Protein AF-A0A1Y2HFU1-F1 (afdb_monomer_lite)

Radius of gyration: 58.28 Å; chains: 1; bounding box: 150×51×162 Å

Secondary structure (DSSP, 8-state):
-------------PPPP-PPP---SS---HHHHHHHHHHHHHHTSHHHHHHHHHHHHHHHHHHS-S--S-------------------SHHHHHHHHHHHHHHHHHHHHHHHHTT-HHHHHHHHHHTT-SS-----HHHHHHHTTTT-TT-HHHHHHHHHHHHHHHTT--HHHHHHHHHHHHHHHHTS-------HHHHHHHHHHHHHHHHHHHHHHHHHHHHHHHHHHHHHHHHHHHHHHHHHHHHHHHHHHHHHHHHHHHHHHHHHHHHHHHHHHHHHHHHHHHHHHHHHHHHHHHHHHHHHHHHHHHTT----------------

pLDDT: mean 74.04, std 21.24, range [30.08, 98.38]

Structure (mmCIF, N/CA/C/O backbone):
data_AF-A0A1Y2HFU1-F1
#
_entry.id   AF-A0A1Y2HFU1-F1
#
loop_
_atom_site.group_PDB
_atom_site.id
_atom_site.type_symbol
_atom_site.label_atom_id
_atom_site.label_alt_id
_atom_site.label_comp_id
_atom_site.label_asym_id
_atom_site.label_entity_id
_atom_site.label_seq_id
_atom_site.pdbx_PDB_ins_code
_atom_site.Cartn_x
_atom_site.Cartn_y
_atom_site.Cartn_z
_atom_site.occupancy
_atom_site.B_iso_or_equiv
_atom_site.auth_seq_id
_atom_site.auth_comp_id
_atom_site.auth_asym_id
_atom_site.auth_atom_id
_atom_site.pdbx_PDB_model_num
ATOM 1 N N . MET A 1 1 ? -85.525 -2.975 6.101 1.00 38.44 1 MET A N 1
ATOM 2 C CA . MET A 1 1 ? -85.796 -2.849 4.652 1.00 38.44 1 MET A CA 1
ATOM 3 C C . MET A 1 1 ? -84.486 -2.429 4.002 1.00 38.44 1 MET A C 1
ATOM 5 O O . MET A 1 1 ? -84.055 -1.311 4.217 1.00 38.44 1 MET A O 1
ATOM 9 N N . SER A 1 2 ? -83.652 -3.401 3.634 1.00 35.97 2 SER A N 1
ATOM 10 C CA . SER A 1 2 ? -83.462 -3.858 2.242 1.00 35.97 2 SER A CA 1
ATOM 11 C C . SER A 1 2 ? -83.016 -2.741 1.300 1.00 35.97 2 SER A C 1
ATOM 13 O O . SER A 1 2 ? -83.848 -1.969 0.845 1.00 35.97 2 SER A O 1
ATOM 15 N N . SER A 1 3 ? -81.725 -2.682 0.971 1.00 37.53 3 SER A N 1
ATOM 16 C CA . SER A 1 3 ? -81.226 -3.269 -0.281 1.00 37.53 3 SER A CA 1
ATOM 17 C C . SER A 1 3 ? -79.762 -2.916 -0.530 1.00 37.53 3 SER A C 1
ATOM 19 O O . SER A 1 3 ? -79.339 -1.772 -0.404 1.00 37.53 3 SER A O 1
ATOM 21 N N . ALA A 1 4 ? -79.026 -3.953 -0.916 1.00 44.12 4 ALA A N 1
ATOM 22 C CA . ALA A 1 4 ? -77.709 -3.924 -1.528 1.00 44.12 4 ALA A CA 1
ATOM 23 C C . ALA A 1 4 ? -77.708 -3.215 -2.896 1.00 44.12 4 ALA A C 1
ATOM 25 O O . ALA A 1 4 ? -78.732 -3.196 -3.577 1.00 44.12 4 ALA A O 1
ATOM 26 N N . ASN A 1 5 ? -76.541 -2.716 -3.321 1.00 37.41 5 ASN A N 1
ATOM 27 C CA . ASN A 1 5 ? -75.863 -3.066 -4.586 1.00 37.41 5 ASN A CA 1
ATOM 28 C C . ASN A 1 5 ? -74.664 -2.119 -4.785 1.00 37.41 5 ASN A C 1
ATOM 30 O O . ASN A 1 5 ? -74.807 -0.913 -4.648 1.00 37.41 5 ASN A O 1
ATOM 34 N N . SER A 1 6 ? -73.425 -2.601 -4.884 1.00 35.75 6 SER A N 1
ATOM 35 C CA . SER A 1 6 ? -72.801 -3.451 -5.915 1.00 35.75 6 SER A CA 1
ATOM 36 C C . SER A 1 6 ? -72.191 -2.633 -7.061 1.00 35.75 6 SER A C 1
ATOM 38 O O . SER A 1 6 ? -72.786 -1.699 -7.591 1.00 35.75 6 SER A O 1
ATOM 40 N N . ALA A 1 7 ? -70.949 -2.996 -7.366 1.00 39.12 7 ALA A N 1
ATOM 41 C CA . ALA A 1 7 ? -69.986 -2.336 -8.230 1.00 39.12 7 ALA A CA 1
ATOM 42 C C . ALA A 1 7 ? -70.195 -2.621 -9.730 1.00 39.12 7 ALA A C 1
ATOM 44 O O . ALA A 1 7 ? -70.662 -3.696 -10.092 1.00 39.12 7 ALA A O 1
ATOM 45 N N . ALA A 1 8 ? -69.738 -1.703 -10.591 1.00 38.06 8 ALA A N 1
ATOM 46 C CA . ALA A 1 8 ? -69.267 -1.957 -11.965 1.00 38.06 8 ALA A CA 1
ATOM 47 C C . ALA A 1 8 ? -68.560 -0.678 -12.474 1.00 38.06 8 ALA A C 1
ATOM 49 O O . ALA A 1 8 ? -69.176 0.377 -12.551 1.00 38.06 8 ALA A O 1
ATOM 50 N N . ALA A 1 9 ? -67.232 -0.628 -12.618 1.00 37.94 9 ALA A N 1
ATOM 51 C CA . ALA A 1 9 ? -66.437 -1.193 -13.715 1.00 37.94 9 ALA A CA 1
ATOM 52 C C . ALA A 1 9 ? -66.834 -0.639 -15.101 1.00 37.94 9 ALA A C 1
ATOM 54 O O . ALA A 1 9 ? -67.570 -1.276 -15.847 1.00 37.94 9 ALA A O 1
ATOM 55 N N . LEU A 1 10 ? -66.288 0.528 -15.468 1.00 41.50 10 LEU A N 1
ATOM 56 C CA . LEU A 1 10 ? -66.272 1.011 -16.851 1.00 41.50 10 LEU A CA 1
ATOM 57 C C . LEU A 1 10 ? -64.881 0.798 -17.456 1.00 41.50 10 LEU A C 1
ATOM 59 O O . LEU A 1 10 ? -63.891 1.407 -17.059 1.00 41.50 10 LEU A O 1
ATOM 63 N N . HIS A 1 11 ? -64.845 -0.129 -18.411 1.00 44.78 11 HIS A N 1
ATOM 64 C CA . HIS A 1 11 ? -63.750 -0.395 -19.331 1.00 44.78 11 HIS A CA 1
ATOM 65 C C . HIS A 1 11 ? -63.485 0.813 -20.240 1.00 44.78 11 HIS A C 1
ATOM 67 O O . HIS A 1 11 ? -64.336 1.184 -21.044 1.00 44.78 11 HIS A O 1
ATOM 73 N N . GLY A 1 12 ? -62.268 1.352 -20.187 1.00 36.62 12 GLY A N 1
ATOM 74 C CA . GLY A 1 12 ? -61.711 2.225 -21.218 1.00 36.62 12 GLY A CA 1
ATOM 75 C C . GLY A 1 12 ? -60.462 1.582 -21.810 1.00 36.62 12 GLY A C 1
ATOM 76 O O . GLY A 1 12 ? -59.372 1.742 -21.271 1.00 36.62 12 GLY A O 1
ATOM 77 N N . LYS A 1 13 ? -60.620 0.820 -22.897 1.00 46.28 13 LYS A N 1
ATOM 78 C CA . LYS A 1 13 ? -59.518 0.266 -23.696 1.00 46.28 13 LYS A CA 1
ATOM 79 C C . LYS A 1 13 ? -59.172 1.275 -24.799 1.00 46.28 13 LYS A C 1
ATOM 81 O O . LYS A 1 13 ? -60.013 1.474 -25.673 1.00 46.28 13 LYS A O 1
ATOM 86 N N . PRO A 1 14 ? -57.989 1.912 -24.803 1.00 51.47 14 PRO A N 1
ATOM 87 C CA . PRO A 1 14 ? -57.548 2.691 -25.952 1.00 51.47 14 PRO A CA 1
ATOM 88 C C . PRO A 1 14 ? -56.995 1.774 -27.066 1.00 51.47 14 PRO A C 1
ATOM 90 O O . PRO A 1 14 ? -56.584 0.640 -26.798 1.00 51.47 14 PRO A O 1
ATOM 93 N N . PRO A 1 15 ? -57.051 2.231 -28.329 1.00 46.09 15 PRO A N 1
ATOM 94 C CA . PRO A 1 15 ? -56.955 1.384 -29.513 1.00 46.09 15 PRO A CA 1
ATOM 95 C C . PRO A 1 15 ? -55.527 0.928 -29.838 1.00 46.09 15 PRO A C 1
ATOM 97 O O . PRO A 1 15 ? -54.548 1.641 -29.633 1.00 46.09 15 PRO A O 1
ATOM 100 N N . SER A 1 16 ? -55.445 -0.276 -30.406 1.00 51.84 16 SER A N 1
ATOM 101 C CA . SER A 1 16 ? -54.260 -0.830 -31.062 1.00 51.84 16 SER A CA 1
ATOM 102 C C . SER A 1 16 ? -53.832 0.059 -32.240 1.00 51.84 16 SER A C 1
ATOM 104 O O . SER A 1 16 ? -54.673 0.377 -33.083 1.00 51.84 16 SER A O 1
ATOM 106 N N . PRO A 1 17 ? -52.540 0.414 -32.359 1.00 49.06 17 PRO A N 1
ATOM 107 C CA . PRO A 1 17 ? -51.980 0.855 -33.623 1.00 49.06 17 PRO A CA 1
ATOM 108 C C . PRO A 1 17 ? -51.720 -0.372 -34.507 1.00 49.06 17 PRO A C 1
ATOM 110 O O . PRO A 1 17 ? -51.221 -1.397 -34.037 1.00 49.06 17 PRO A O 1
ATOM 113 N N . GLY A 1 18 ? -52.125 -0.265 -35.773 1.00 49.28 18 GLY A N 1
ATOM 114 C CA . GLY A 1 18 ? -51.964 -1.288 -36.804 1.00 49.28 18 GLY A CA 1
ATOM 115 C C . GLY A 1 18 ? -50.504 -1.543 -37.217 1.00 49.28 18 GLY A C 1
ATOM 116 O O . GLY A 1 18 ? -49.587 -0.872 -36.740 1.00 49.28 18 GLY A O 1
ATOM 117 N N . PRO A 1 19 ? -50.287 -2.536 -38.095 1.00 58.75 19 PRO A N 1
ATOM 118 C CA . PRO A 1 19 ? -48.966 -3.059 -38.428 1.00 58.75 19 PRO A CA 1
ATOM 119 C C . PRO A 1 19 ? -48.154 -2.061 -39.272 1.00 58.75 19 PRO A C 1
ATOM 121 O O . PRO A 1 19 ? -48.717 -1.436 -40.175 1.00 58.75 19 PRO A O 1
ATOM 124 N N . PRO A 1 20 ? -46.836 -1.916 -39.036 1.00 61.66 20 PRO A N 1
ATOM 125 C CA . PRO A 1 20 ? -45.985 -1.094 -39.885 1.00 61.66 20 PRO A CA 1
ATOM 126 C C . PRO A 1 20 ? -45.729 -1.773 -41.247 1.00 61.66 20 PRO A C 1
ATOM 128 O O . PRO A 1 20 ? -45.580 -2.998 -41.313 1.00 61.66 20 PRO A O 1
ATOM 131 N N . PRO A 1 21 ? -45.670 -0.995 -42.342 1.00 53.00 21 PRO A N 1
ATOM 132 C CA . PRO A 1 21 ? -45.391 -1.502 -43.677 1.00 53.00 21 PRO A CA 1
ATOM 133 C C . PRO A 1 21 ? -43.918 -1.896 -43.854 1.00 53.00 21 PRO A C 1
ATOM 135 O O . PRO A 1 21 ? -43.014 -1.242 -43.346 1.00 53.00 21 PRO A O 1
ATOM 138 N N . ALA A 1 22 ? -43.750 -2.982 -44.609 1.00 43.44 22 ALA A N 1
ATOM 139 C CA . ALA A 1 22 ? -42.615 -3.417 -45.424 1.00 43.44 22 ALA A CA 1
ATOM 140 C C . ALA A 1 22 ? -41.218 -2.819 -45.149 1.00 43.44 22 ALA A C 1
ATOM 142 O O . ALA A 1 22 ? -40.947 -1.637 -45.340 1.00 43.44 22 ALA A O 1
ATOM 143 N N . ALA A 1 23 ? -40.306 -3.737 -44.832 1.00 44.12 23 ALA A N 1
ATOM 144 C CA . ALA A 1 23 ? -38.870 -3.557 -44.718 1.00 44.12 23 ALA A CA 1
ATOM 145 C C . ALA A 1 23 ? -38.218 -2.857 -45.926 1.00 44.12 23 ALA A C 1
ATOM 147 O O . ALA A 1 23 ? -38.403 -3.258 -47.075 1.00 44.12 23 ALA A O 1
ATOM 148 N N . THR A 1 24 ? -37.331 -1.909 -45.630 1.00 49.56 24 THR A N 1
ATOM 149 C CA . THR A 1 24 ? -36.180 -1.545 -46.464 1.00 49.56 24 THR A CA 1
ATOM 150 C C . THR A 1 24 ? -34.893 -1.819 -45.671 1.00 49.56 24 THR A C 1
ATOM 152 O O . THR A 1 24 ? -34.831 -1.524 -44.476 1.00 49.56 24 THR A O 1
ATOM 155 N N . PRO A 1 25 ? -33.865 -2.436 -46.282 1.00 51.41 25 PRO A N 1
ATOM 156 C CA . PRO A 1 25 ? -32.645 -2.821 -45.585 1.00 51.41 25 PRO A CA 1
ATOM 157 C C . PRO A 1 25 ? -31.687 -1.626 -45.491 1.00 51.41 25 PRO A C 1
ATOM 159 O O . PRO A 1 25 ? -31.401 -0.986 -46.499 1.00 51.41 25 PRO A O 1
ATOM 162 N N . GLY A 1 26 ? -31.146 -1.356 -44.297 1.00 54.06 26 GLY A N 1
ATOM 163 C CA . GLY A 1 26 ? -29.867 -0.639 -44.185 1.00 54.06 26 GLY A CA 1
ATOM 164 C C . GLY A 1 26 ? -29.781 0.613 -43.309 1.00 54.06 26 GLY A C 1
ATOM 165 O O . GLY A 1 26 ? -28.776 1.306 -43.404 1.00 54.06 26 GLY A O 1
ATOM 166 N N . SER A 1 27 ? -30.745 0.919 -42.435 1.00 53.56 27 SER A N 1
ATOM 167 C CA . SER A 1 27 ? -30.563 1.986 -41.434 1.00 53.56 27 SER A CA 1
ATOM 168 C C . SER A 1 27 ? -31.166 1.571 -40.094 1.00 53.56 27 SER A C 1
ATOM 170 O O . SER A 1 27 ? -32.353 1.769 -39.850 1.00 53.56 27 SER A O 1
ATOM 172 N N . MET A 1 28 ? -30.367 0.928 -39.232 1.00 63.38 28 MET A N 1
ATOM 173 C CA . MET A 1 28 ? -30.786 0.686 -37.848 1.00 63.38 28 MET A CA 1
ATOM 174 C C . MET A 1 28 ? -30.884 2.031 -37.133 1.00 63.38 28 MET A C 1
ATOM 176 O O . MET A 1 28 ? -29.886 2.744 -37.002 1.00 63.38 28 MET A O 1
ATOM 180 N N . THR A 1 29 ? -32.076 2.381 -36.657 1.00 79.50 29 THR A N 1
ATOM 181 C CA . THR A 1 29 ? -32.244 3.596 -35.862 1.00 79.50 29 THR A CA 1
ATOM 182 C C . THR A 1 29 ? -31.637 3.394 -34.469 1.00 79.50 29 THR A C 1
ATOM 184 O O . THR A 1 29 ? -31.506 2.273 -33.973 1.00 79.50 29 THR A O 1
ATOM 187 N N . GLN A 1 30 ? -31.253 4.481 -33.793 1.00 82.19 30 GLN A N 1
ATOM 188 C CA . GLN A 1 30 ? -30.648 4.414 -32.453 1.00 82.19 30 GLN A CA 1
ATOM 189 C C . GLN A 1 30 ? -31.546 3.685 -31.431 1.00 82.19 30 GLN A C 1
ATOM 191 O O . GLN A 1 30 ? -31.049 3.086 -30.477 1.00 82.19 30 GLN A O 1
ATOM 196 N N . ALA A 1 31 ? -32.866 3.734 -31.624 1.00 81.88 31 ALA A N 1
ATOM 197 C CA . ALA A 1 31 ? -33.831 3.027 -30.792 1.00 81.88 31 ALA A CA 1
ATOM 198 C C . ALA A 1 31 ? -33.737 1.501 -30.972 1.00 81.88 31 ALA A C 1
ATOM 200 O O . ALA A 1 31 ? -33.758 0.777 -29.976 1.00 81.88 31 ALA A O 1
ATOM 201 N N . ASP A 1 32 ? -33.539 1.030 -32.205 1.00 82.75 32 ASP A N 1
ATOM 202 C CA . ASP A 1 32 ? -33.418 -0.398 -32.529 1.00 82.75 32 ASP A CA 1
ATOM 203 C C . ASP A 1 32 ? -32.109 -0.989 -32.003 1.00 82.75 32 ASP A C 1
ATOM 205 O O . ASP A 1 32 ? -32.070 -2.108 -31.498 1.00 82.75 32 ASP A O 1
ATOM 209 N N . LEU A 1 33 ? -31.024 -0.212 -32.040 1.00 81.56 33 LEU A N 1
ATOM 210 C CA . LEU A 1 33 ? -29.748 -0.628 -31.461 1.00 81.56 33 LEU A CA 1
ATOM 211 C C . LEU A 1 33 ? -29.819 -0.696 -29.926 1.00 81.56 33 LEU A C 1
ATOM 213 O O . LEU A 1 33 ? -29.310 -1.638 -29.322 1.00 81.56 33 LEU A O 1
ATOM 217 N N . ARG A 1 34 ? -30.497 0.261 -29.277 1.00 84.25 34 ARG A N 1
ATOM 218 C CA . ARG A 1 34 ? -30.722 0.224 -27.821 1.00 84.25 34 ARG A CA 1
ATOM 219 C C . ARG A 1 34 ? -31.595 -0.957 -27.407 1.00 84.25 34 ARG A C 1
ATOM 221 O O . ARG A 1 34 ? -31.283 -1.606 -26.410 1.00 84.25 34 ARG A O 1
ATOM 228 N N . SER A 1 35 ? -32.662 -1.242 -28.151 1.00 84.25 35 SER A N 1
ATOM 229 C CA . SER A 1 35 ? -33.545 -2.372 -27.851 1.00 84.25 35 SER A CA 1
ATOM 230 C C . SER A 1 35 ? -32.836 -3.712 -28.079 1.00 84.25 35 SER A C 1
ATOM 232 O O . SER A 1 35 ? -32.959 -4.605 -27.238 1.00 84.25 35 SER A O 1
ATOM 234 N N . ALA A 1 36 ? -32.008 -3.830 -29.123 1.00 82.56 36 ALA A N 1
ATOM 235 C CA . ALA A 1 36 ? -31.179 -5.008 -29.379 1.00 82.56 36 ALA A CA 1
ATOM 236 C C . ALA A 1 36 ? -30.117 -5.226 -28.289 1.00 82.56 36 ALA A C 1
ATOM 238 O O . ALA A 1 36 ? -30.000 -6.334 -27.771 1.00 82.56 36 ALA A O 1
ATOM 239 N N . LEU A 1 37 ? -29.403 -4.178 -27.863 1.00 83.88 37 LEU A N 1
ATOM 240 C CA . LEU A 1 37 ? -28.426 -4.274 -26.771 1.00 83.88 37 LEU A CA 1
ATOM 241 C C . LEU A 1 37 ? -29.086 -4.599 -25.429 1.00 83.88 37 LEU A C 1
ATOM 2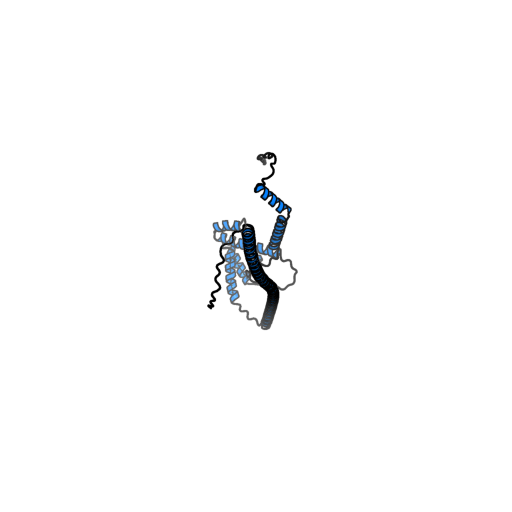43 O O . LEU A 1 37 ? -28.552 -5.390 -24.656 1.00 83.88 37 LEU A O 1
ATOM 247 N N . GLN A 1 38 ? -30.260 -4.030 -25.145 1.00 82.44 38 GLN A N 1
ATOM 248 C CA . GLN A 1 38 ? -31.009 -4.348 -23.930 1.00 82.44 38 GLN A CA 1
ATOM 249 C C . GLN A 1 38 ? -31.543 -5.787 -23.955 1.00 82.44 38 GLN A C 1
ATOM 251 O O . GLN A 1 38 ? -31.524 -6.464 -22.928 1.00 82.44 38 GLN A O 1
ATOM 256 N N . SER A 1 39 ? -31.995 -6.261 -25.117 1.00 81.31 39 SER A N 1
ATOM 257 C CA . SER A 1 39 ? -32.365 -7.660 -25.348 1.00 81.31 39 SER A CA 1
ATOM 258 C C . SER A 1 39 ? -31.168 -8.586 -25.128 1.00 81.31 39 SER A C 1
ATOM 260 O O . SER A 1 39 ? -31.266 -9.540 -24.364 1.00 81.31 39 SER A O 1
ATOM 262 N N . GLN A 1 40 ? -30.007 -8.250 -25.693 1.00 82.50 40 GLN A N 1
ATOM 263 C CA . GLN A 1 40 ? -28.776 -9.021 -25.548 1.00 82.50 40 GLN A CA 1
ATOM 264 C C . GLN A 1 40 ? -28.260 -9.032 -24.103 1.00 82.50 40 GLN A C 1
ATOM 266 O O . GLN A 1 40 ? -27.820 -10.072 -23.627 1.00 82.50 40 GLN A O 1
ATOM 271 N N . LEU A 1 41 ? -28.367 -7.915 -23.378 1.00 79.62 41 LEU A N 1
ATOM 272 C CA . LEU A 1 41 ? -28.004 -7.826 -21.960 1.00 79.62 41 LEU A CA 1
ATOM 273 C C . LEU A 1 41 ? -28.948 -8.637 -21.058 1.00 79.62 41 LEU A C 1
ATOM 275 O O . LEU A 1 41 ? -28.532 -9.149 -20.020 1.00 79.62 41 LEU A O 1
ATOM 279 N N . ARG A 1 42 ? -30.227 -8.751 -21.432 1.00 80.12 42 ARG A N 1
ATOM 280 C CA . ARG A 1 42 ? -31.179 -9.639 -20.749 1.00 80.12 42 ARG A CA 1
ATOM 281 C C . ARG A 1 42 ? -30.910 -11.103 -21.093 1.00 80.12 42 ARG A C 1
ATOM 283 O O . ARG A 1 42 ? -30.915 -11.938 -20.200 1.00 80.12 42 ARG A O 1
ATOM 290 N N . ALA A 1 43 ? -30.625 -11.405 -22.358 1.00 76.94 43 ALA A N 1
ATOM 291 C CA . ALA A 1 43 ? -30.311 -12.755 -22.822 1.00 76.94 43 ALA A CA 1
ATOM 292 C C . ALA A 1 43 ? -28.974 -13.278 -22.272 1.00 76.94 43 ALA A C 1
ATOM 294 O O . ALA A 1 43 ? -28.836 -14.477 -22.058 1.00 76.94 43 ALA A O 1
ATOM 295 N N . SER A 1 44 ? -28.004 -12.397 -22.006 1.00 81.31 44 SER A N 1
ATOM 296 C CA . SER A 1 44 ? -26.713 -12.777 -21.424 1.00 81.31 44 SER A CA 1
ATOM 297 C C . SER A 1 44 ? -26.789 -13.144 -19.939 1.00 81.31 44 SER A C 1
ATOM 299 O O . SER A 1 44 ? -25.784 -13.571 -19.382 1.00 81.31 44 SER A O 1
ATOM 301 N N . GLY A 1 45 ? -27.939 -12.964 -19.276 1.00 80.00 45 GLY A N 1
ATOM 302 C CA . GLY A 1 45 ? -28.146 -13.328 -17.869 1.00 80.00 45 GLY A CA 1
ATOM 303 C C . GLY A 1 45 ? -27.428 -12.430 -16.853 1.00 80.00 45 GLY A C 1
ATOM 304 O O . GLY A 1 45 ? -27.764 -12.459 -15.673 1.00 80.00 45 GLY A O 1
ATOM 305 N N . VAL A 1 46 ? -26.516 -11.557 -17.297 1.00 86.00 46 VAL A N 1
ATOM 306 C CA . VAL A 1 46 ? -25.709 -10.667 -16.440 1.00 86.00 46 VAL A CA 1
ATOM 307 C C . VAL A 1 46 ? -26.585 -9.750 -15.582 1.00 86.00 46 VAL A C 1
ATOM 309 O O . VAL A 1 46 ? -26.287 -9.507 -14.414 1.00 86.00 46 VAL A O 1
ATOM 312 N N . ALA A 1 47 ? -27.688 -9.243 -16.141 1.00 82.44 47 ALA A N 1
ATOM 313 C CA . ALA A 1 47 ? -28.613 -8.381 -15.408 1.00 82.44 47 ALA A CA 1
ATOM 314 C C . ALA A 1 47 ? -29.348 -9.125 -14.281 1.00 82.44 47 ALA A C 1
ATOM 316 O O . ALA A 1 47 ? -29.613 -8.540 -13.229 1.00 82.44 47 ALA A O 1
ATOM 317 N N . ASP A 1 48 ? -29.675 -10.398 -14.489 1.00 85.19 48 ASP A N 1
ATOM 318 C CA . ASP A 1 48 ? -30.365 -11.213 -13.492 1.00 85.19 48 ASP A CA 1
ATOM 319 C C . ASP A 1 48 ? -29.388 -11.764 -12.451 1.00 85.19 48 ASP A C 1
ATOM 321 O O . ASP A 1 48 ? -29.726 -11.812 -11.269 1.00 85.19 48 ASP A O 1
ATOM 325 N N . GLU A 1 49 ? -28.145 -12.038 -12.841 1.00 87.38 49 GLU A N 1
ATOM 326 C CA . GLU A 1 49 ? -27.065 -12.386 -11.922 1.00 87.38 49 GLU A CA 1
ATOM 327 C C . GLU A 1 49 ? -26.693 -11.215 -11.004 1.00 87.38 49 GLU A C 1
ATOM 329 O O . GLU A 1 49 ? -26.627 -11.386 -9.789 1.00 87.38 49 GLU A O 1
ATOM 334 N N . LEU A 1 50 ? -26.577 -9.992 -11.533 1.00 87.88 50 LEU A N 1
ATOM 335 C CA . LEU A 1 50 ? -26.386 -8.788 -10.713 1.00 87.88 50 LEU A CA 1
ATOM 336 C C . LEU A 1 50 ? -27.555 -8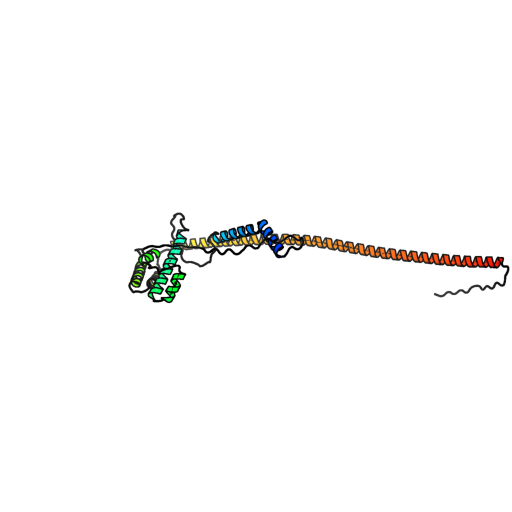.550 -9.753 1.00 87.88 50 LEU A C 1
ATOM 338 O O . LEU A 1 50 ? -27.340 -8.208 -8.590 1.00 87.88 50 LEU A O 1
ATOM 342 N N . LYS A 1 51 ? -28.800 -8.752 -10.200 1.00 88.75 51 LYS A N 1
ATOM 343 C CA . LYS A 1 51 ? -29.973 -8.661 -9.315 1.00 88.75 51 LYS A CA 1
ATOM 344 C C . LYS A 1 51 ? -29.956 -9.736 -8.232 1.00 88.75 51 LYS A C 1
ATOM 346 O O . LYS A 1 51 ? -30.300 -9.433 -7.090 1.00 88.75 51 LYS A O 1
ATOM 351 N N . ALA A 1 52 ? -29.573 -10.967 -8.568 1.00 90.56 52 ALA A N 1
ATOM 352 C CA . ALA A 1 52 ? -29.455 -12.064 -7.615 1.00 90.56 52 ALA A CA 1
ATOM 353 C C . ALA A 1 52 ? -28.346 -11.788 -6.589 1.00 90.56 52 ALA A C 1
ATOM 355 O O . ALA A 1 52 ? -28.589 -11.924 -5.393 1.00 90.56 52 ALA A O 1
ATOM 356 N N . GLN A 1 53 ? -27.182 -11.300 -7.029 1.00 91.19 53 GLN A N 1
ATOM 357 C CA . GLN A 1 53 ? -26.086 -10.870 -6.156 1.00 91.19 53 GLN A CA 1
ATOM 358 C C . GLN A 1 53 ? -26.501 -9.709 -5.248 1.00 91.19 53 GLN A C 1
ATOM 360 O O . GLN A 1 53 ? -26.215 -9.729 -4.053 1.00 91.19 53 GLN A O 1
ATOM 365 N N . LEU A 1 54 ? -27.223 -8.716 -5.776 1.00 90.56 54 LEU A N 1
ATOM 366 C CA . LEU A 1 54 ? -27.715 -7.593 -4.981 1.00 90.56 54 LEU A CA 1
ATOM 367 C C . LEU A 1 54 ? -28.740 -8.056 -3.940 1.00 90.56 54 LEU A C 1
ATOM 369 O O . LEU A 1 54 ? -28.645 -7.666 -2.779 1.00 90.56 54 LEU A O 1
ATOM 373 N N . ARG A 1 55 ? -29.684 -8.929 -4.320 1.00 89.62 55 ARG A N 1
ATOM 374 C CA . ARG A 1 55 ? -30.627 -9.547 -3.376 1.00 89.62 55 ARG A CA 1
ATOM 375 C C . ARG A 1 55 ? -29.899 -10.353 -2.310 1.00 89.62 55 ARG A C 1
ATOM 377 O O . ARG A 1 55 ? -30.195 -10.167 -1.139 1.00 89.62 55 ARG A O 1
ATOM 384 N N . ALA A 1 56 ? -28.934 -11.188 -2.686 1.00 86.12 56 ALA A N 1
ATOM 385 C CA . ALA A 1 56 ? -28.139 -11.967 -1.741 1.00 86.12 56 ALA A CA 1
ATOM 386 C C . ALA A 1 56 ? -27.363 -11.060 -0.774 1.00 86.12 56 ALA A C 1
ATOM 388 O O . ALA A 1 56 ? -27.342 -11.317 0.426 1.00 86.12 56 ALA A O 1
ATOM 389 N N . LYS A 1 57 ? -26.801 -9.951 -1.268 1.00 87.19 57 LYS A N 1
ATOM 390 C CA . LYS A 1 57 ? -26.098 -8.956 -0.451 1.00 87.19 57 LYS A CA 1
ATOM 391 C C . LYS A 1 57 ? -27.044 -8.214 0.497 1.00 87.19 57 LYS A C 1
ATOM 393 O O . LYS A 1 57 ? -26.710 -8.042 1.661 1.00 87.19 57 LYS A O 1
ATOM 398 N N . ILE A 1 58 ? -28.232 -7.819 0.039 1.00 85.69 58 ILE A N 1
ATOM 399 C CA . ILE A 1 58 ? -29.262 -7.194 0.885 1.00 85.69 58 ILE A CA 1
ATOM 400 C C . ILE A 1 58 ? -29.740 -8.178 1.955 1.00 85.69 58 ILE A C 1
ATOM 402 O O . ILE A 1 58 ? -29.789 -7.821 3.123 1.00 85.69 58 ILE A O 1
ATOM 406 N N . ILE A 1 59 ? -30.024 -9.426 1.582 1.00 84.12 59 ILE A N 1
ATOM 407 C CA . ILE A 1 59 ? -30.403 -10.486 2.522 1.00 84.12 59 ILE A CA 1
ATOM 408 C C . ILE A 1 59 ? -29.275 -10.724 3.530 1.00 84.12 59 ILE A C 1
ATOM 410 O O . ILE A 1 59 ? -29.555 -10.836 4.711 1.00 84.12 59 ILE A O 1
ATOM 414 N N . HIS A 1 60 ? -28.007 -10.720 3.118 1.00 80.94 60 HIS A N 1
ATOM 415 C CA . HIS A 1 60 ? -26.873 -10.796 4.043 1.00 80.94 60 HIS A CA 1
ATOM 416 C C . HIS A 1 60 ? -26.766 -9.556 4.946 1.00 80.94 60 HIS A C 1
ATOM 418 O O . HIS A 1 60 ? -26.358 -9.671 6.092 1.00 80.94 60 HIS A O 1
ATOM 424 N N . HIS A 1 61 ? -27.105 -8.356 4.479 1.00 75.69 61 HIS A N 1
ATOM 425 C CA . HIS A 1 61 ? -27.117 -7.170 5.342 1.00 75.69 61 HIS A CA 1
ATOM 426 C C . HIS A 1 61 ? -28.295 -7.160 6.323 1.00 75.69 61 HIS A C 1
ATOM 428 O O . HIS A 1 61 ? -28.152 -6.633 7.419 1.00 75.69 61 HIS A O 1
ATOM 434 N N . LEU A 1 62 ? -29.434 -7.740 5.941 1.00 74.38 62 LEU A N 1
ATOM 435 C CA . LEU A 1 62 ? -30.630 -7.823 6.781 1.00 74.38 62 LEU A CA 1
ATOM 436 C C . LEU A 1 62 ? -30.608 -9.030 7.737 1.00 74.38 62 LEU A C 1
ATOM 438 O O . LEU A 1 62 ? -31.122 -8.927 8.843 1.00 74.38 62 LEU A O 1
ATOM 442 N N . ASN A 1 63 ? -29.998 -10.148 7.326 1.00 67.44 63 ASN A N 1
ATOM 443 C CA . ASN A 1 63 ? -29.937 -11.416 8.070 1.00 67.44 63 ASN A CA 1
ATOM 444 C C . ASN A 1 63 ? -28.524 -11.765 8.577 1.00 67.44 63 ASN A C 1
ATOM 446 O O . ASN A 1 63 ? -28.347 -12.785 9.242 1.00 67.44 63 ASN A O 1
ATOM 450 N N . GLY A 1 64 ? -27.505 -10.974 8.236 1.00 48.66 64 GLY A N 1
ATOM 451 C CA . GLY A 1 64 ? -26.176 -11.070 8.839 1.00 48.66 64 GLY A CA 1
ATOM 452 C C . GLY A 1 64 ? -26.272 -10.765 10.334 1.00 48.66 64 GLY A C 1
ATOM 453 O O . GLY A 1 64 ? -27.170 -10.028 10.740 1.00 48.66 64 GLY A O 1
ATOM 454 N N . PRO A 1 65 ? -25.402 -11.362 11.165 1.00 47.06 65 PRO A N 1
ATOM 455 C CA . PRO A 1 65 ? -25.598 -11.406 12.606 1.00 47.06 65 PRO A CA 1
ATOM 456 C C . PRO A 1 65 ? -25.790 -9.990 13.146 1.00 47.06 65 PRO A C 1
ATOM 458 O O . PRO A 1 65 ? -24.990 -9.102 12.850 1.00 47.06 65 PRO A O 1
ATOM 461 N N . ALA A 1 66 ? -26.864 -9.807 13.916 1.00 46.94 66 ALA A N 1
ATOM 462 C CA . ALA A 1 66 ? -27.194 -8.615 14.686 1.00 46.94 66 ALA A CA 1
ATOM 463 C C . ALA A 1 66 ? -26.056 -8.275 15.663 1.00 46.94 66 ALA A C 1
ATOM 465 O O . ALA A 1 66 ? -26.103 -8.557 16.855 1.00 46.94 66 ALA A O 1
ATOM 466 N N . GLY A 1 67 ? -24.984 -7.716 15.126 1.00 50.4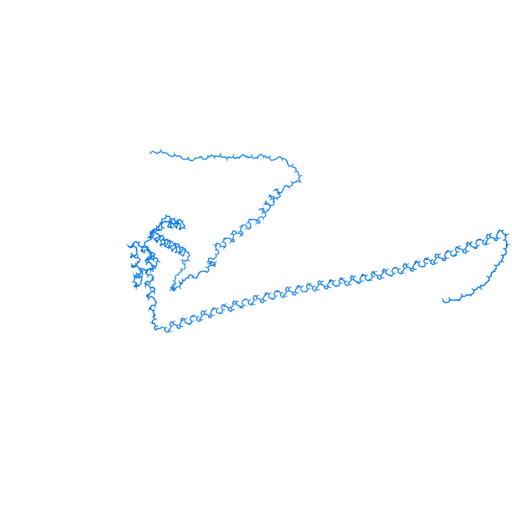4 67 GLY A N 1
ATOM 467 C CA . GLY A 1 67 ? -23.726 -7.547 15.823 1.00 50.44 67 GLY A CA 1
ATOM 468 C C . GLY A 1 67 ? -22.827 -6.642 15.015 1.00 50.44 67 GLY A C 1
ATOM 469 O O . GLY A 1 67 ? -21.772 -7.085 14.598 1.00 50.44 67 GLY A O 1
ATOM 470 N N . LEU A 1 68 ? -23.309 -5.427 14.729 1.00 46.31 68 LEU A N 1
ATOM 471 C CA . LEU A 1 68 ? -22.554 -4.200 14.419 1.00 46.31 68 LEU A CA 1
ATOM 472 C C . LEU A 1 68 ? -23.555 -3.087 14.044 1.00 46.31 68 LEU A C 1
ATOM 474 O O . LEU A 1 68 ? -23.539 -2.541 12.946 1.00 46.31 68 LEU A O 1
ATOM 478 N N . SER A 1 69 ? -24.451 -2.746 14.973 1.00 36.62 69 SER A N 1
ATOM 479 C CA . SER A 1 69 ? -25.159 -1.464 14.957 1.00 36.62 69 SER A CA 1
ATOM 480 C C . SER A 1 69 ? -24.816 -0.724 16.239 1.00 36.62 69 SER A C 1
ATOM 482 O O . SER A 1 69 ? -25.145 -1.181 17.327 1.00 36.62 69 SER A O 1
ATOM 484 N N . SER A 1 70 ? -24.131 0.404 16.060 1.00 33.47 70 SER A N 1
ATOM 485 C CA . SER A 1 70 ? -24.013 1.532 16.984 1.00 33.47 70 SER A CA 1
ATOM 486 C C . SER A 1 70 ? -23.700 1.208 18.445 1.00 33.47 70 SER A C 1
ATOM 488 O O . SER A 1 70 ? -24.579 0.931 19.260 1.00 33.47 70 SER A O 1
ATOM 490 N N . ALA A 1 71 ? -22.434 1.416 18.794 1.00 41.94 71 ALA A N 1
ATOM 491 C CA . ALA A 1 71 ? -22.027 1.764 20.141 1.00 41.94 71 ALA A CA 1
ATOM 492 C C . ALA A 1 71 ? -22.926 2.877 20.720 1.00 41.94 71 ALA A C 1
ATOM 494 O O . ALA A 1 71 ? -22.774 4.055 20.408 1.00 41.94 71 ALA A O 1
ATOM 495 N N . THR A 1 72 ? -23.841 2.483 21.596 1.00 36.59 72 THR A N 1
ATOM 496 C CA . THR A 1 72 ? -24.271 3.276 22.746 1.00 36.59 72 THR A CA 1
ATOM 497 C C . THR A 1 72 ? -24.031 2.389 23.968 1.00 36.59 72 THR A C 1
ATOM 499 O O . THR A 1 72 ? -24.391 1.210 23.939 1.00 36.59 72 THR A O 1
ATOM 502 N N . PRO A 1 73 ? -23.348 2.872 25.019 1.00 40.38 73 PRO A N 1
ATOM 503 C CA . PRO A 1 73 ? -23.083 2.057 26.191 1.00 40.38 73 PRO A CA 1
ATOM 504 C C . PRO A 1 73 ? -24.368 2.014 27.021 1.00 40.38 73 PRO A C 1
ATOM 506 O O . PRO A 1 73 ? -24.598 2.879 27.865 1.00 40.38 73 PRO A O 1
ATOM 509 N N . SER A 1 74 ? -25.234 1.034 26.754 1.00 32.09 74 SER A N 1
ATOM 510 C CA . SER A 1 74 ? -26.349 0.752 27.654 1.00 32.09 74 SER A CA 1
ATOM 511 C C . SER A 1 74 ? -25.810 0.069 28.907 1.00 32.09 74 SER A C 1
ATOM 513 O O . SER A 1 74 ? -25.068 -0.912 28.854 1.00 32.09 74 SER A O 1
ATOM 515 N N . ARG A 1 75 ? -26.120 0.700 30.033 1.00 37.81 75 ARG A N 1
ATOM 516 C CA . ARG A 1 75 ? -25.651 0.396 31.379 1.00 37.81 75 ARG A CA 1
ATOM 517 C C . ARG A 1 75 ? -26.184 -0.953 31.878 1.00 37.81 75 ARG A C 1
ATOM 519 O O . ARG A 1 75 ? -27.292 -1.350 31.548 1.00 37.81 75 ARG A O 1
ATOM 526 N N . CYS A 1 76 ? -25.413 -1.538 32.797 1.00 33.66 76 CYS A N 1
ATOM 527 C CA . CYS A 1 76 ? -25.842 -2.503 33.815 1.00 33.66 76 CYS A CA 1
ATOM 528 C C . CYS A 1 76 ? -26.275 -3.898 33.329 1.00 33.66 76 CYS A C 1
ATOM 530 O O . CYS A 1 76 ? -27.453 -4.225 33.315 1.00 33.66 76 CYS A O 1
ATOM 532 N N . ALA A 1 77 ? -25.297 -4.780 33.103 1.00 31.78 77 ALA A N 1
ATOM 533 C CA . ALA A 1 77 ? -25.475 -6.214 33.332 1.00 31.78 77 ALA A CA 1
ATOM 534 C C . ALA A 1 77 ? -24.845 -6.564 34.690 1.00 31.78 77 ALA A C 1
ATOM 536 O O . ALA A 1 77 ? -23.646 -6.825 34.793 1.00 31.78 77 ALA A O 1
ATOM 537 N N . VAL A 1 78 ? -25.659 -6.501 35.743 1.00 32.09 78 VAL A N 1
ATOM 538 C CA . VAL A 1 78 ? -25.341 -7.046 37.067 1.00 32.09 78 VAL A CA 1
ATOM 539 C C . VAL A 1 78 ? -25.958 -8.442 37.150 1.00 32.09 78 VAL A C 1
ATOM 541 O O . VAL A 1 78 ? -27.169 -8.597 37.095 1.00 32.09 78 VAL A O 1
ATOM 544 N N . THR A 1 79 ? -25.064 -9.431 37.208 1.00 35.12 79 THR A N 1
ATOM 545 C CA . THR A 1 79 ? -25.156 -10.766 37.827 1.00 35.12 79 THR A CA 1
ATOM 546 C C . THR A 1 79 ? -26.493 -11.520 37.831 1.00 35.12 79 THR A C 1
ATOM 548 O O . THR A 1 79 ? -27.397 -11.176 38.583 1.00 35.12 79 THR A O 1
ATOM 551 N N . ALA A 1 80 ? -26.501 -12.707 37.219 1.00 30.08 80 ALA A N 1
ATOM 552 C CA . ALA A 1 80 ? -26.962 -13.921 37.900 1.00 30.08 80 ALA A CA 1
ATOM 553 C C . ALA A 1 80 ? -26.393 -15.162 37.202 1.00 30.08 80 ALA A C 1
ATOM 555 O O . ALA A 1 80 ? -26.750 -15.496 36.075 1.00 30.08 80 ALA A O 1
ATOM 556 N N . ALA A 1 81 ? -25.491 -15.850 37.896 1.00 35.72 81 ALA A N 1
ATOM 557 C CA . ALA A 1 81 ? -25.161 -17.230 37.603 1.00 35.72 81 ALA A CA 1
ATOM 558 C C . ALA A 1 81 ? -26.351 -18.112 38.006 1.00 35.72 81 ALA A C 1
ATOM 560 O O . ALA A 1 81 ? -26.674 -18.214 39.185 1.00 35.72 81 ALA A O 1
ATOM 561 N N . SER A 1 82 ? -26.986 -18.759 37.035 1.00 32.06 82 SER A N 1
ATOM 562 C CA . SER A 1 82 ? -27.665 -20.041 37.218 1.00 32.06 82 SER A CA 1
ATOM 563 C C . SER A 1 82 ? -27.894 -20.649 35.842 1.00 32.06 82 SER A C 1
ATOM 565 O O . SER A 1 82 ? -28.415 -19.994 34.941 1.00 32.06 82 SER A O 1
ATOM 567 N N . GLY A 1 83 ? -27.438 -21.884 35.659 1.00 36.09 83 GLY A N 1
ATOM 568 C CA . GLY A 1 83 ? -27.592 -22.610 34.409 1.00 36.09 83 GLY A CA 1
ATOM 569 C C . GLY A 1 83 ? -29.063 -22.873 34.100 1.00 36.09 83 GLY A C 1
ATOM 570 O O . GLY A 1 83 ? -29.720 -23.635 34.801 1.00 36.09 83 GLY A O 1
ATOM 571 N N . ALA A 1 84 ? -29.545 -22.294 33.006 1.00 31.89 84 ALA A N 1
ATOM 572 C CA . ALA A 1 84 ? -30.693 -22.779 32.254 1.00 31.89 84 ALA A CA 1
ATOM 573 C C . ALA A 1 84 ? -30.518 -22.386 30.777 1.00 31.89 84 ALA A C 1
ATOM 575 O O . ALA A 1 84 ? -29.996 -21.322 30.458 1.00 31.89 84 ALA A O 1
ATOM 576 N N . ALA A 1 85 ? -30.885 -23.313 29.896 1.00 33.25 85 ALA A N 1
ATOM 577 C CA . ALA A 1 85 ? -30.664 -23.317 28.451 1.00 33.25 85 ALA A CA 1
ATOM 578 C C . ALA A 1 85 ? -31.236 -22.085 27.700 1.00 33.25 85 ALA A C 1
ATOM 580 O O . ALA A 1 85 ? -32.161 -21.439 28.193 1.00 33.25 85 ALA A O 1
ATOM 581 N N . PRO A 1 86 ? -30.731 -21.765 26.488 1.00 38.19 86 PRO A N 1
ATOM 582 C CA . PRO A 1 86 ? -31.036 -20.514 25.804 1.00 38.19 86 PRO A CA 1
ATOM 583 C C . PRO A 1 86 ? -32.402 -20.578 25.107 1.00 38.19 86 PRO A C 1
ATOM 585 O O . PRO A 1 86 ? -32.582 -21.279 24.113 1.00 38.19 86 PRO A O 1
ATOM 588 N N . LEU A 1 87 ? -33.352 -19.791 25.605 1.00 39.31 87 LEU A N 1
ATOM 589 C CA . LEU A 1 87 ? -34.587 -19.403 24.915 1.00 39.31 87 LEU A CA 1
ATOM 590 C C . LEU A 1 87 ? -34.620 -17.865 24.795 1.00 39.31 87 LEU A C 1
ATOM 592 O O . LEU A 1 87 ? -35.536 -17.219 25.288 1.00 39.31 87 LEU A O 1
ATOM 596 N N . SER A 1 88 ? -33.594 -17.248 24.197 1.00 47.97 88 SER A N 1
ATOM 597 C CA . SER A 1 88 ? -33.420 -15.780 24.191 1.00 47.97 88 SER A CA 1
ATOM 598 C C . SER A 1 88 ? -33.148 -15.223 22.788 1.00 47.97 88 SER A C 1
ATOM 600 O O . SER A 1 88 ? -32.010 -14.997 22.380 1.00 47.97 88 SER A O 1
ATOM 602 N N . ALA A 1 89 ? -34.222 -15.048 22.019 1.00 42.94 89 ALA A N 1
ATOM 603 C CA . ALA A 1 89 ? -34.233 -14.143 20.864 1.00 42.94 89 ALA A CA 1
ATOM 604 C C . ALA A 1 89 ? -35.648 -13.593 20.618 1.00 42.94 89 ALA A C 1
ATOM 606 O O . ALA A 1 89 ? -35.826 -12.411 20.345 1.00 42.94 89 ALA A O 1
ATOM 607 N N . ALA A 1 90 ? -36.677 -14.435 20.785 1.00 41.75 90 ALA A N 1
ATOM 608 C CA . ALA A 1 90 ? -38.077 -14.009 20.704 1.00 41.75 90 ALA A CA 1
ATOM 609 C C . ALA A 1 90 ? -38.539 -13.249 21.963 1.00 41.75 90 ALA A C 1
ATOM 611 O O . ALA A 1 90 ? -39.303 -12.294 21.856 1.00 41.75 90 ALA A O 1
ATOM 612 N N . ALA A 1 91 ? -38.037 -13.640 23.140 1.00 49.19 91 ALA A N 1
ATOM 613 C CA . ALA A 1 91 ? -38.308 -12.945 24.396 1.00 49.19 91 ALA A CA 1
ATOM 614 C C . ALA A 1 91 ? -37.703 -11.532 24.399 1.00 49.19 91 ALA A C 1
ATOM 616 O O . ALA A 1 91 ? -38.385 -10.591 24.780 1.00 49.19 91 ALA A O 1
ATOM 617 N N . ASP A 1 92 ? -36.487 -11.363 23.870 1.00 46.91 92 ASP A N 1
ATOM 618 C CA . ASP A 1 92 ? -35.795 -10.067 23.835 1.00 46.91 92 ASP A CA 1
ATOM 619 C C . ASP A 1 92 ? -36.446 -9.067 22.863 1.00 46.91 92 ASP A C 1
ATOM 621 O O . ASP A 1 92 ? -36.429 -7.860 23.093 1.00 46.91 92 ASP A O 1
ATOM 625 N N . LEU A 1 93 ? -37.070 -9.540 21.778 1.00 50.12 93 LEU A N 1
ATOM 626 C CA . LEU A 1 93 ? -37.852 -8.675 20.885 1.00 50.12 93 LEU A CA 1
ATOM 627 C C . LEU A 1 93 ? -39.207 -8.285 21.503 1.00 50.12 93 LEU A C 1
ATOM 629 O O . LEU A 1 93 ? -39.665 -7.156 21.333 1.00 50.12 93 LEU A O 1
ATOM 633 N N . ALA A 1 94 ? -39.844 -9.209 22.229 1.00 53.31 94 ALA A N 1
ATOM 634 C CA . ALA A 1 94 ? -41.114 -8.964 22.911 1.00 53.31 94 ALA A CA 1
ATOM 635 C C . ALA A 1 94 ? -40.959 -8.006 24.106 1.00 53.31 94 ALA A C 1
ATOM 637 O O . ALA A 1 94 ? -41.797 -7.124 24.291 1.00 53.31 94 ALA A O 1
ATOM 638 N N . THR A 1 95 ? -39.868 -8.121 24.870 1.00 56.56 95 THR A N 1
ATOM 639 C CA . THR A 1 95 ? -39.559 -7.219 25.990 1.00 56.56 95 THR A CA 1
ATOM 640 C C . THR A 1 95 ? -39.235 -5.811 25.506 1.00 56.56 95 THR A C 1
ATOM 642 O O . THR A 1 95 ? -39.756 -4.853 26.069 1.00 56.56 95 THR A O 1
ATOM 645 N N . ASN A 1 96 ? -38.463 -5.660 24.424 1.00 60.78 96 ASN A N 1
ATOM 646 C CA . ASN A 1 96 ? -38.183 -4.343 23.841 1.00 60.78 96 ASN A CA 1
ATOM 647 C C . ASN A 1 96 ? -39.467 -3.639 23.371 1.00 60.78 96 ASN A C 1
ATOM 649 O O . ASN A 1 96 ? -39.664 -2.458 23.658 1.00 60.78 96 ASN A O 1
ATOM 653 N N . ASN A 1 97 ? -40.386 -4.363 22.727 1.00 70.31 97 ASN A N 1
ATOM 654 C CA . ASN A 1 97 ? -41.682 -3.804 22.327 1.00 70.31 97 ASN A CA 1
ATOM 655 C C . ASN A 1 97 ? -42.557 -3.416 23.533 1.00 70.31 97 ASN A C 1
ATOM 657 O O . ASN A 1 97 ? -43.242 -2.392 23.487 1.00 70.31 97 ASN A O 1
ATOM 661 N N . LEU A 1 98 ? -42.515 -4.190 24.621 1.00 77.00 98 LEU A N 1
ATOM 662 C CA . LEU A 1 98 ? -43.242 -3.882 25.854 1.00 77.00 98 LEU A CA 1
ATOM 663 C C . LEU A 1 98 ? -42.688 -2.626 26.540 1.00 77.00 98 LEU A C 1
ATOM 665 O O . LEU A 1 98 ? -43.458 -1.731 26.879 1.00 77.00 98 LEU A O 1
ATOM 669 N N . VAL A 1 99 ? -41.363 -2.509 26.670 1.00 77.56 99 VAL A N 1
ATOM 670 C CA . VAL A 1 99 ? -40.715 -1.324 27.258 1.00 77.56 99 VAL A CA 1
ATOM 671 C C . VAL A 1 99 ? -41.040 -0.066 26.453 1.00 77.56 99 VAL A C 1
ATOM 673 O O . VAL A 1 99 ? -41.379 0.959 27.041 1.00 77.56 99 VAL A O 1
ATOM 676 N N . HIS A 1 100 ? -41.011 -0.138 25.119 1.00 79.44 100 HIS A N 1
ATOM 677 C CA . HIS A 1 100 ? -41.421 0.980 24.267 1.00 79.44 100 HIS A CA 1
ATOM 678 C C . HIS A 1 100 ? -42.902 1.337 24.437 1.00 79.44 100 HIS A C 1
ATOM 680 O O . HIS A 1 100 ? -43.246 2.516 24.494 1.00 79.44 100 HIS A O 1
ATOM 686 N N . THR A 1 101 ? -43.772 0.337 24.572 1.00 80.75 101 THR A N 1
ATOM 687 C CA . THR A 1 101 ? -45.210 0.549 24.788 1.00 80.75 101 THR A CA 1
ATOM 688 C C . THR A 1 101 ? -45.475 1.251 26.118 1.00 80.75 101 THR A C 1
ATOM 690 O O . THR A 1 101 ? -46.238 2.216 26.150 1.00 80.75 101 THR A O 1
ATOM 693 N N . VAL A 1 102 ? -44.804 0.830 27.194 1.00 81.38 102 VAL A N 1
ATOM 694 C CA . VAL A 1 102 ? -44.949 1.438 28.526 1.00 81.38 102 VAL A CA 1
ATOM 695 C C . VAL A 1 102 ? -44.309 2.821 28.598 1.00 81.38 102 VAL A C 1
ATOM 697 O O . VAL A 1 102 ? -44.901 3.738 29.162 1.00 81.38 102 VAL A O 1
ATOM 700 N N . ALA A 1 103 ? -43.144 3.020 27.979 1.00 83.75 103 ALA A N 1
ATOM 701 C CA . ALA A 1 103 ? -42.528 4.342 27.886 1.00 83.75 103 ALA A CA 1
ATOM 702 C C . ALA A 1 103 ? -43.443 5.335 27.153 1.00 83.75 103 ALA A C 1
ATOM 704 O O . ALA A 1 103 ? -43.619 6.464 27.611 1.00 83.75 103 ALA A O 1
ATOM 705 N N . ASN A 1 104 ? -44.077 4.901 26.061 1.00 87.06 104 ASN A N 1
ATOM 706 C CA . ASN A 1 104 ? -45.022 5.739 25.331 1.00 87.06 104 ASN A CA 1
ATOM 707 C C . ASN A 1 104 ? -46.302 6.011 26.135 1.00 87.06 104 ASN A C 1
ATOM 709 O O . ASN A 1 104 ? -46.799 7.135 26.122 1.00 87.06 104 ASN A O 1
ATOM 713 N N . ALA A 1 105 ? -46.795 5.025 26.892 1.00 84.31 105 ALA A N 1
ATOM 714 C CA . ALA A 1 105 ? -47.933 5.201 27.793 1.00 84.31 105 ALA A CA 1
ATOM 715 C C . ALA A 1 105 ? -47.641 6.219 28.910 1.00 84.31 105 ALA A C 1
ATOM 717 O O . ALA A 1 105 ? -48.464 7.091 29.170 1.00 84.31 105 ALA A O 1
ATOM 718 N N . LEU A 1 106 ? -46.447 6.168 29.514 1.00 86.38 106 LEU A N 1
ATOM 719 C CA . LEU A 1 106 ? -45.997 7.127 30.532 1.00 86.38 106 LEU A CA 1
ATOM 720 C C . LEU A 1 106 ? -45.943 8.563 30.000 1.00 86.38 106 LEU A C 1
ATOM 722 O O . LEU A 1 106 ? -46.323 9.504 30.697 1.00 86.38 106 LEU A O 1
ATOM 726 N N . VAL A 1 107 ? -45.461 8.742 28.768 1.00 87.94 107 VAL A N 1
ATOM 727 C CA . VAL A 1 107 ? -45.403 10.060 28.123 1.00 87.94 107 VAL A CA 1
ATOM 728 C C . VAL A 1 107 ? -46.805 10.541 27.750 1.00 87.94 107 VAL A C 1
ATOM 730 O O . VAL A 1 107 ? -47.119 11.708 27.972 1.00 87.94 107 VAL A O 1
ATOM 733 N N . ALA A 1 108 ? -47.668 9.662 27.236 1.00 86.44 108 ALA A N 1
ATOM 734 C CA . ALA A 1 108 ? -49.055 10.003 26.928 1.00 86.44 108 ALA A CA 1
ATOM 735 C C . ALA A 1 108 ? -49.838 10.424 28.187 1.00 86.44 108 ALA A C 1
ATOM 737 O O . ALA A 1 108 ? -50.545 11.429 28.145 1.00 86.44 108 ALA A O 1
ATOM 738 N N . ASP A 1 109 ? -49.657 9.711 29.303 1.00 86.12 109 ASP A N 1
ATOM 739 C CA . ASP A 1 109 ? -50.229 10.043 30.616 1.00 86.12 109 ASP A CA 1
ATOM 740 C C . ASP A 1 109 ? -49.739 11.408 31.124 1.00 86.12 109 ASP A C 1
ATOM 742 O O . ASP A 1 109 ? -50.535 12.251 31.531 1.00 86.12 109 ASP A O 1
ATOM 746 N N . TYR A 1 110 ? -48.438 11.687 30.998 1.00 88.12 110 TYR A N 1
ATOM 747 C CA . TYR A 1 110 ? -47.864 12.993 31.330 1.00 88.12 110 TYR A CA 1
ATOM 748 C C . TYR A 1 110 ? -48.464 14.135 30.500 1.00 88.12 110 TYR A C 1
ATOM 750 O O . TYR A 1 110 ? -48.867 15.166 31.039 1.00 88.12 110 TYR A O 1
ATOM 758 N N . LEU A 1 111 ? -48.555 13.958 29.180 1.00 87.88 111 LEU A N 1
ATOM 759 C CA . LEU A 1 111 ? -49.124 14.968 28.286 1.00 87.88 111 LEU A CA 1
ATOM 760 C C . LEU A 1 111 ? -50.617 15.205 28.562 1.00 87.88 111 LEU A C 1
ATOM 762 O O . LEU A 1 111 ? -51.075 16.344 28.458 1.00 87.88 111 LEU A O 1
ATOM 766 N N . ALA A 1 112 ? -51.355 14.155 28.934 1.00 84.81 112 ALA A N 1
ATOM 767 C CA . ALA A 1 112 ? -52.759 14.248 29.321 1.00 84.81 112 ALA A CA 1
ATOM 768 C C . ALA A 1 112 ? -52.944 14.965 30.670 1.00 84.81 112 ALA A C 1
ATOM 770 O O . ALA A 1 112 ? -53.786 15.852 30.768 1.00 84.81 112 ALA A O 1
ATOM 771 N N . ALA A 1 113 ? -52.129 14.647 31.681 1.00 84.12 113 ALA A N 1
ATOM 772 C CA . ALA A 1 113 ? -52.205 15.254 33.014 1.00 84.12 113 ALA A CA 1
ATOM 773 C C . ALA A 1 113 ? -51.856 16.757 33.033 1.00 84.12 113 ALA A C 1
ATOM 775 O O . ALA A 1 113 ? -52.283 17.481 33.930 1.00 84.12 113 ALA A O 1
ATOM 776 N N . HIS A 1 114 ? -51.094 17.240 32.046 1.00 87.12 114 HIS A N 1
ATOM 777 C CA . HIS A 1 114 ? -50.728 18.656 31.900 1.00 87.12 114 HIS A CA 1
ATOM 778 C C . HIS A 1 114 ? -51.556 19.418 30.852 1.00 87.12 114 HIS A C 1
ATOM 780 O O . HIS A 1 114 ? -51.156 20.508 30.438 1.00 87.12 114 HIS A O 1
ATOM 786 N N . ASP A 1 115 ? -52.684 18.860 30.398 1.00 85.75 115 ASP A N 1
ATOM 787 C CA . ASP A 1 115 ? -53.578 19.468 29.400 1.00 85.75 115 ASP A CA 1
ATOM 788 C C . ASP A 1 115 ? -52.878 19.854 28.074 1.00 85.75 115 ASP A C 1
ATOM 790 O O . ASP A 1 115 ? -53.315 20.749 27.338 1.00 85.75 115 ASP A O 1
ATOM 794 N N . LEU A 1 116 ? -51.799 19.147 27.710 1.00 88.75 116 LEU A N 1
ATOM 795 C CA . LEU A 1 116 ? -51.013 19.375 26.489 1.00 88.75 116 LEU A CA 1
ATOM 796 C C . LEU A 1 116 ? -51.664 18.704 25.269 1.00 88.75 116 LEU A C 1
ATOM 798 O O . LEU A 1 116 ? -51.044 17.926 24.540 1.00 88.75 116 LEU A O 1
ATOM 802 N N . ASN A 1 117 ? -52.931 19.042 25.028 1.00 87.31 117 ASN A N 1
ATOM 803 C CA . ASN A 1 117 ? -53.809 18.396 24.049 1.00 87.31 117 ASN A CA 1
ATOM 804 C C . ASN A 1 117 ? -53.261 18.422 22.611 1.00 87.31 117 ASN A C 1
ATOM 806 O O . ASN A 1 117 ? -53.370 17.433 21.888 1.00 87.31 117 ASN A O 1
ATOM 810 N N . TYR A 1 118 ? -52.633 19.531 22.199 1.00 91.56 118 TYR A N 1
ATOM 811 C CA . TYR A 1 118 ? -52.011 19.639 20.874 1.00 91.56 118 TYR A CA 1
ATOM 812 C C . TYR A 1 118 ? -50.867 18.629 20.713 1.00 91.56 118 TYR A C 1
ATOM 814 O O . TYR A 1 118 ? -50.869 17.833 19.775 1.00 91.56 118 TYR A O 1
ATOM 822 N N . THR A 1 119 ? -49.931 18.605 21.662 1.00 90.06 119 THR A N 1
ATOM 823 C CA . THR A 1 119 ? -48.782 17.692 21.646 1.00 90.06 119 THR A CA 1
ATOM 824 C C . THR A 1 119 ? -49.235 16.237 21.701 1.00 90.06 119 THR A C 1
ATOM 826 O O . THR A 1 119 ? -48.739 15.421 20.932 1.00 90.06 119 THR A O 1
ATOM 829 N N . LEU A 1 120 ? -50.229 15.920 22.536 1.00 87.06 120 LEU A N 1
ATOM 830 C CA . LEU A 1 120 ? -50.804 14.577 22.624 1.00 87.06 120 LEU A CA 1
ATOM 831 C C . LEU A 1 120 ? -51.428 14.125 21.290 1.00 87.06 120 LEU A C 1
ATOM 833 O O . LEU A 1 120 ? -51.227 12.986 20.874 1.00 87.06 120 LEU A O 1
ATOM 837 N N . SER A 1 121 ? -52.131 15.024 20.589 1.00 85.31 121 SER A N 1
ATOM 838 C CA . SER A 1 121 ? -52.772 14.718 19.300 1.00 85.31 121 SER A CA 1
ATOM 839 C C . SER A 1 121 ? -51.786 14.427 18.161 1.00 85.31 121 SER A C 1
ATOM 841 O O . SER A 1 121 ? -52.118 13.666 17.256 1.00 85.31 121 SER A O 1
ATOM 843 N N . VAL A 1 122 ? -50.575 14.992 18.218 1.00 90.06 122 VAL A N 1
ATOM 844 C CA . VAL A 1 122 ? -49.487 14.706 17.266 1.00 90.06 122 VAL A CA 1
ATOM 845 C C . VAL A 1 122 ? -48.702 13.461 17.696 1.00 90.06 122 VAL A C 1
ATOM 847 O O . VAL A 1 122 ? -48.319 12.648 16.862 1.00 90.06 122 VAL A O 1
ATOM 850 N N . TYR A 1 123 ? -48.529 13.263 19.002 1.00 87.75 123 TYR A N 1
ATOM 851 C CA . TYR A 1 123 ? -47.736 12.177 19.578 1.00 87.75 123 TYR A CA 1
ATOM 852 C C . TYR A 1 123 ? -48.346 10.776 19.384 1.00 87.75 123 TYR A C 1
ATOM 854 O O . TYR A 1 123 ? -47.643 9.820 19.053 1.00 87.75 123 TYR A O 1
ATOM 862 N N . LEU A 1 124 ? -49.661 10.629 19.567 1.00 83.88 124 LEU A N 1
ATOM 863 C CA . LEU A 1 124 ? -50.360 9.341 19.434 1.00 83.88 124 LEU A CA 1
ATOM 864 C C . LEU A 1 124 ? -50.240 8.702 18.029 1.00 83.88 124 LEU A C 1
ATOM 866 O O . LEU A 1 124 ? -49.840 7.537 17.935 1.00 83.88 124 LEU A O 1
ATOM 870 N N . PRO A 1 125 ? -50.508 9.420 16.917 1.00 83.31 125 PRO A N 1
ATOM 871 C CA . PRO A 1 125 ? -50.352 8.843 15.583 1.00 83.31 125 PRO A CA 1
ATOM 872 C C . PRO A 1 125 ? -48.891 8.529 15.227 1.00 83.31 125 PRO A C 1
ATOM 874 O O . PRO A 1 125 ? -48.647 7.565 14.502 1.00 83.31 125 PRO A O 1
ATOM 877 N N . GLU A 1 126 ? -47.917 9.276 15.756 1.00 81.88 126 GLU A N 1
ATOM 878 C CA . GLU A 1 126 ? -46.486 9.006 15.543 1.00 81.88 126 GLU A CA 1
ATOM 879 C C . GLU A 1 126 ? -45.993 7.759 16.294 1.00 81.88 126 GLU A C 1
ATOM 881 O O . GLU A 1 126 ? -45.086 7.067 15.833 1.00 81.88 126 GLU A O 1
ATOM 886 N N . THR A 1 127 ? -46.625 7.420 17.418 1.00 74.38 127 THR A N 1
ATOM 887 C CA . THR A 1 127 ? -46.287 6.241 18.233 1.00 74.38 127 THR A CA 1
ATOM 888 C C . THR A 1 127 ? -47.062 4.979 17.840 1.00 74.38 127 THR A C 1
ATOM 890 O O . THR A 1 127 ? -46.928 3.943 18.488 1.00 74.38 127 THR A O 1
ATOM 893 N N . THR A 1 128 ? -47.819 5.017 16.732 1.00 64.25 128 THR A N 1
ATOM 894 C CA . THR A 1 128 ? -48.673 3.910 16.240 1.00 64.25 128 THR A CA 1
ATOM 895 C C . THR A 1 128 ? -49.757 3.485 17.249 1.00 64.25 128 THR A C 1
ATOM 897 O O . THR A 1 128 ? -50.285 2.375 17.176 1.00 64.25 128 THR A O 1
ATOM 900 N N . GLN A 1 129 ? -50.117 4.356 18.198 1.00 62.62 129 GLN A N 1
ATOM 901 C CA . GLN A 1 129 ? -51.134 4.089 19.217 1.00 62.62 129 GLN A CA 1
ATOM 902 C C . GLN A 1 129 ? -52.386 4.924 18.928 1.00 62.62 129 GLN A C 1
ATOM 904 O O . GLN A 1 129 ? -52.361 6.149 18.933 1.00 62.62 129 GLN A O 1
ATOM 909 N N . ALA A 1 130 ? -53.508 4.253 18.649 1.00 58.84 130 ALA A N 1
ATOM 910 C CA . ALA A 1 130 ? -54.761 4.911 18.261 1.00 58.84 130 ALA A CA 1
ATOM 911 C C . ALA A 1 130 ? -55.515 5.568 19.437 1.00 58.84 130 ALA A C 1
ATOM 913 O O . ALA A 1 130 ? -56.420 6.369 19.214 1.00 58.84 130 ALA A O 1
ATOM 914 N N . GLN A 1 131 ? -55.162 5.230 20.679 1.00 60.47 131 GLN A N 1
ATOM 915 C CA . GLN A 1 131 ? -55.789 5.735 21.900 1.00 60.47 131 GLN A CA 1
ATOM 916 C C . GLN A 1 131 ? -54.715 5.864 22.994 1.00 60.47 131 GLN A C 1
ATOM 918 O O . GLN A 1 131 ? -53.802 5.034 23.003 1.00 60.47 131 GLN A O 1
ATOM 923 N N . PRO A 1 132 ? -54.790 6.861 23.903 1.00 60.88 132 PRO A N 1
ATOM 924 C CA . PRO A 1 132 ? -53.901 6.920 25.061 1.00 60.88 132 PRO A CA 1
ATOM 925 C C . PRO A 1 132 ? -53.991 5.597 25.838 1.00 60.88 132 PRO A C 1
ATOM 927 O O . PRO A 1 132 ? -55.095 5.224 26.251 1.00 60.88 132 PRO A O 1
ATOM 930 N N . PRO A 1 133 ? -52.880 4.858 26.010 1.00 63.00 133 PRO A N 1
ATOM 931 C CA . PRO A 1 133 ? -52.904 3.620 26.769 1.00 63.00 133 PRO A CA 1
ATOM 932 C C . PRO A 1 133 ? -53.199 3.949 28.232 1.00 63.00 133 PRO A C 1
ATOM 934 O O . PRO A 1 133 ? -52.460 4.704 28.860 1.00 63.00 133 PRO A O 1
ATOM 937 N N . SER A 1 134 ? -54.272 3.387 28.787 1.00 63.56 134 SER A N 1
ATOM 938 C CA . SER A 1 134 ? -54.483 3.393 30.233 1.00 63.56 134 SER A CA 1
ATOM 939 C C . SER A 1 134 ? -53.473 2.433 30.854 1.00 63.56 134 SER A C 1
ATOM 941 O O . SER A 1 134 ? -53.658 1.220 30.789 1.00 63.56 134 SER A O 1
ATOM 943 N N . MET A 1 135 ? -52.380 2.966 31.388 1.00 70.25 135 MET A N 1
ATOM 944 C CA . MET A 1 135 ? -51.381 2.168 32.089 1.00 70.25 135 MET A CA 1
ATOM 945 C C . MET A 1 135 ? -51.864 1.902 33.516 1.00 70.25 135 MET A C 1
ATOM 947 O O . MET A 1 135 ? -52.103 2.848 34.269 1.00 70.25 135 MET A O 1
ATOM 951 N N . ASP A 1 136 ? -51.997 0.630 33.893 1.00 76.12 136 ASP A N 1
ATOM 952 C CA . ASP A 1 136 ? -52.303 0.277 35.276 1.00 76.12 136 ASP A CA 1
ATOM 953 C C . ASP A 1 136 ? -51.041 0.389 36.146 1.00 76.12 136 ASP A C 1
ATOM 955 O O . ASP A 1 136 ? -49.937 -0.021 35.773 1.00 76.12 136 ASP A O 1
ATOM 959 N N . VAL A 1 137 ? -51.202 0.950 37.342 1.00 73.62 137 VAL A N 1
ATOM 960 C CA . VAL A 1 137 ? -50.116 1.107 38.316 1.00 73.62 137 VAL A CA 1
ATOM 961 C C . VAL A 1 137 ? -49.601 -0.265 38.768 1.00 73.62 137 VAL A C 1
ATOM 963 O O . VAL A 1 137 ? -48.416 -0.392 39.074 1.00 73.62 137 VAL A O 1
ATOM 966 N N . ALA A 1 138 ? -50.457 -1.293 38.778 1.00 75.19 138 ALA A N 1
ATOM 967 C CA . ALA A 1 138 ? -50.057 -2.666 39.084 1.00 75.19 138 ALA A CA 1
ATOM 968 C C . ALA A 1 138 ? -49.134 -3.262 38.003 1.00 75.19 138 ALA A C 1
ATOM 970 O O . ALA A 1 138 ? -48.097 -3.836 38.335 1.00 75.19 138 ALA A O 1
ATOM 971 N N . GLU A 1 139 ? -49.446 -3.050 36.721 1.00 75.44 139 GLU A N 1
ATOM 972 C CA . GLU A 1 139 ? -48.618 -3.511 35.595 1.00 75.44 139 GLU A CA 1
ATOM 973 C C . GLU A 1 139 ? -47.242 -2.827 35.584 1.00 75.44 139 GLU A C 1
ATOM 975 O O . GLU A 1 139 ? -46.216 -3.468 35.346 1.00 75.44 139 GLU A O 1
ATOM 980 N N . LEU A 1 140 ? -47.190 -1.530 35.913 1.00 80.19 140 LEU A N 1
ATOM 981 C CA . LEU A 1 140 ? -45.928 -0.796 36.033 1.00 80.19 140 LEU A CA 1
ATOM 982 C C . LEU A 1 140 ? -45.056 -1.324 37.186 1.00 80.19 140 LEU A C 1
ATOM 984 O O . LEU A 1 140 ? -43.831 -1.380 37.060 1.00 80.19 140 LEU A O 1
ATOM 988 N N . GLN A 1 141 ? -45.667 -1.710 38.309 1.00 77.38 141 GLN A N 1
ATOM 989 C CA . GLN A 1 141 ? -44.946 -2.291 39.446 1.00 77.38 141 GLN A CA 1
ATOM 990 C C . GLN A 1 141 ? -44.328 -3.643 39.107 1.00 77.38 141 GLN A C 1
ATOM 992 O O . GLN A 1 141 ? -43.198 -3.914 39.519 1.00 77.38 141 GLN A O 1
ATOM 997 N N . GLU A 1 142 ? -45.047 -4.469 38.351 1.00 79.31 142 GLU A N 1
ATOM 998 C CA . GLU A 1 142 ? -44.543 -5.753 37.873 1.00 79.31 142 GLU A CA 1
ATOM 999 C C . GLU A 1 142 ? -43.401 -5.556 36.869 1.00 79.31 142 GLU A C 1
ATOM 1001 O O . GLU A 1 142 ? -42.335 -6.147 37.039 1.00 79.31 142 GLU A O 1
ATOM 1006 N N . LEU A 1 143 ? -43.560 -4.647 35.899 1.00 77.75 143 LEU A N 1
ATOM 1007 C CA . LEU A 1 143 ? -42.538 -4.370 34.884 1.00 77.75 143 LEU A CA 1
ATOM 1008 C C . LEU A 1 143 ? -41.237 -3.805 35.473 1.00 77.75 143 LEU A C 1
ATOM 1010 O O . LEU A 1 143 ? -40.145 -4.132 35.012 1.00 77.75 143 LEU A O 1
ATOM 1014 N N . LEU A 1 144 ? -41.343 -2.948 36.490 1.00 74.44 144 LEU A N 1
ATOM 1015 C CA . LEU A 1 144 ? -40.190 -2.375 37.189 1.00 74.44 144 LEU A CA 1
ATOM 1016 C C . LEU A 1 144 ? -39.639 -3.297 38.293 1.00 74.44 144 LEU A C 1
ATOM 1018 O O . LEU A 1 144 ? -38.729 -2.894 39.019 1.00 74.44 144 LEU A O 1
ATOM 1022 N N . HIS A 1 145 ? -40.179 -4.515 38.434 1.00 72.38 145 HIS A N 1
ATOM 1023 C CA . HIS A 1 145 ? -39.829 -5.485 39.477 1.00 72.38 145 HIS A CA 1
ATOM 1024 C C . HIS A 1 145 ? -39.893 -4.901 40.905 1.00 72.38 145 HIS A C 1
ATOM 1026 O O . HIS A 1 145 ? -39.080 -5.222 41.774 1.00 72.38 145 HIS A O 1
ATOM 1032 N N . LEU A 1 146 ? -40.862 -4.020 41.162 1.00 68.69 146 LEU A N 1
ATOM 1033 C CA . LEU A 1 146 ? -41.027 -3.324 42.445 1.00 68.69 146 LEU A CA 1
ATOM 1034 C C . LEU A 1 146 ? -41.798 -4.146 43.488 1.00 68.69 146 LEU A C 1
ATOM 1036 O O . LEU A 1 146 ? -41.846 -3.755 44.653 1.00 68.69 146 LEU A O 1
ATOM 1040 N N . SER A 1 147 ? -42.351 -5.294 43.092 1.00 59.88 147 SER A N 1
ATOM 1041 C CA . SER A 1 147 ? -43.138 -6.219 43.920 1.00 59.88 147 SER A CA 1
ATOM 1042 C C . SER A 1 147 ? -42.319 -7.041 44.928 1.00 59.88 147 SER A C 1
ATOM 1044 O O . SER A 1 147 ? -42.850 -7.943 45.569 1.00 59.88 147 SER A O 1
ATOM 1046 N N . PHE A 1 148 ? -41.026 -6.753 45.108 1.00 58.00 148 PHE A N 1
ATOM 1047 C CA . PHE A 1 148 ? -40.208 -7.444 46.104 1.00 58.00 148 PHE A CA 1
ATOM 1048 C C . PHE A 1 148 ? -40.513 -6.925 47.522 1.00 58.00 148 PHE A C 1
ATOM 1050 O O . PHE A 1 148 ? -40.102 -5.824 47.902 1.00 58.00 148 PHE A O 1
ATOM 1057 N N . ASP A 1 149 ? -41.174 -7.758 48.332 1.00 56.34 149 ASP A N 1
ATOM 1058 C CA . ASP A 1 149 ? -41.655 -7.465 49.698 1.00 56.34 149 ASP A CA 1
ATOM 1059 C C . ASP A 1 149 ? -40.556 -7.132 50.738 1.00 56.34 149 ASP A C 1
ATOM 1061 O O . ASP A 1 149 ? -40.840 -6.832 51.899 1.00 56.34 149 ASP A O 1
ATOM 1065 N N . GLY A 1 150 ? -39.279 -7.145 50.349 1.00 57.47 150 GLY A N 1
ATOM 1066 C CA . GLY A 1 150 ? -38.142 -6.988 51.262 1.00 57.47 150 GLY A CA 1
ATOM 1067 C C . GLY A 1 150 ? -37.610 -5.564 51.443 1.00 57.47 150 GLY A C 1
ATOM 1068 O O . GLY A 1 150 ? -36.891 -5.313 52.409 1.00 57.47 150 GLY A O 1
ATOM 1069 N N . CYS A 1 151 ? -37.929 -4.615 50.554 1.00 63.75 151 CYS A N 1
ATOM 1070 C CA . CYS A 1 151 ? -37.226 -3.327 50.511 1.00 63.75 151 CYS A CA 1
ATOM 1071 C C . CYS A 1 151 ? -38.131 -2.147 50.912 1.00 63.75 151 CYS A C 1
ATOM 1073 O O . CYS A 1 151 ? -39.148 -1.870 50.283 1.00 63.75 151 CYS A O 1
ATOM 1075 N N . ASN A 1 152 ? -37.76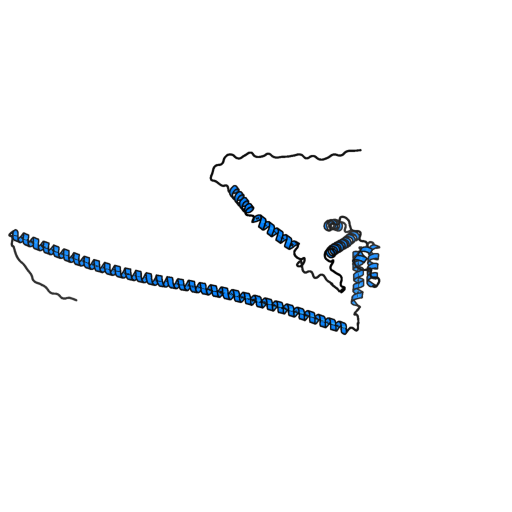0 -1.398 51.959 1.00 68.38 152 ASN A N 1
ATOM 1076 C CA . ASN A 1 152 ? -38.481 -0.171 52.349 1.00 68.38 152 ASN A CA 1
ATOM 1077 C C . ASN A 1 152 ? -38.469 0.885 51.223 1.00 68.38 152 ASN A C 1
ATOM 1079 O O . ASN A 1 152 ? -39.384 1.697 51.111 1.00 68.38 152 ASN A O 1
ATOM 1083 N N . ALA A 1 153 ? -37.444 0.840 50.371 1.00 69.31 153 ALA A N 1
ATOM 1084 C CA . ALA A 1 153 ? -37.276 1.708 49.216 1.00 69.31 153 ALA A CA 1
ATOM 1085 C C . ALA A 1 153 ? -38.307 1.435 48.105 1.00 69.31 153 ALA A C 1
ATOM 1087 O O . ALA A 1 153 ? -38.939 2.377 47.626 1.00 69.31 153 ALA A O 1
ATOM 1088 N N . SER A 1 154 ? -38.548 0.170 47.738 1.00 72.62 154 SER A N 1
ATOM 1089 C CA . SER A 1 154 ? -39.585 -0.162 46.747 1.00 72.62 154 SER A CA 1
ATOM 1090 C C . SER A 1 154 ? -40.975 0.222 47.257 1.00 72.62 154 SER A C 1
ATOM 1092 O O . SER A 1 154 ? -41.738 0.837 46.519 1.00 72.62 154 SER A O 1
ATOM 1094 N N . ARG A 1 155 ? -41.270 -0.003 48.548 1.00 76.56 155 ARG A N 1
ATOM 1095 C CA . ARG A 1 155 ? -42.530 0.436 49.183 1.00 76.56 155 ARG A CA 1
ATOM 1096 C C . ARG A 1 155 ? -42.724 1.955 49.170 1.00 76.56 155 ARG A C 1
ATOM 1098 O O . ARG A 1 155 ? -43.824 2.421 48.887 1.00 76.56 155 ARG A O 1
ATOM 1105 N N . SER A 1 156 ? -41.670 2.724 49.443 1.00 78.31 156 SER A N 1
ATOM 1106 C CA . SER A 1 156 ? -41.710 4.193 49.382 1.00 78.31 156 SER A CA 1
ATOM 1107 C C . SER A 1 156 ? -41.989 4.696 47.960 1.00 78.31 156 SER A C 1
ATOM 1109 O O . SER A 1 156 ? -42.851 5.548 47.749 1.00 78.31 156 SER A O 1
ATOM 1111 N N . LEU A 1 157 ? -41.324 4.105 46.963 1.00 81.00 157 LEU A N 1
ATOM 1112 C CA . LEU A 1 157 ? -41.511 4.455 45.556 1.00 81.00 157 LEU A CA 1
ATOM 1113 C C . LEU A 1 157 ? -42.913 4.076 45.047 1.00 81.00 157 LEU A C 1
ATOM 1115 O O . LEU A 1 157 ? -43.561 4.883 44.388 1.00 81.00 157 LEU A O 1
ATOM 1119 N N . VAL A 1 158 ? -43.422 2.899 45.420 1.00 81.56 158 VAL A N 1
ATOM 1120 C CA . VAL A 1 158 ? -44.792 2.460 45.107 1.00 81.56 158 VAL A CA 1
ATOM 1121 C C . VAL A 1 158 ? -45.842 3.384 45.734 1.00 81.56 158 VAL A C 1
ATOM 1123 O O . VAL A 1 158 ? -46.803 3.763 45.064 1.00 81.56 158 VAL A O 1
ATOM 1126 N N . SER A 1 159 ? -45.637 3.803 46.987 1.00 81.75 159 SER A N 1
ATOM 1127 C CA . SER A 1 159 ? -46.537 4.734 47.676 1.00 81.75 159 SER A CA 1
ATOM 1128 C C . SER A 1 159 ? -46.606 6.099 46.984 1.00 81.75 159 SER A C 1
ATOM 1130 O O . SER A 1 159 ? -47.685 6.685 46.905 1.00 81.75 159 SER A O 1
ATOM 1132 N N . GLU A 1 160 ? -45.484 6.623 46.484 1.00 82.62 160 GLU A N 1
ATOM 1133 C CA . GLU A 1 160 ? -45.470 7.905 45.766 1.00 82.62 160 GLU A CA 1
ATOM 1134 C C . GLU A 1 160 ? -46.097 7.798 44.369 1.00 82.62 160 GLU A C 1
ATOM 1136 O O . GLU A 1 160 ? -46.794 8.720 43.947 1.00 82.62 160 GLU A O 1
ATOM 1141 N N . ILE A 1 161 ? -45.940 6.661 43.682 1.00 81.94 161 ILE A N 1
ATOM 1142 C CA . ILE A 1 161 ? -46.621 6.396 42.404 1.00 81.94 161 ILE A CA 1
ATOM 1143 C C . ILE A 1 161 ? -48.143 6.325 42.597 1.00 81.94 161 ILE A C 1
ATOM 1145 O O . ILE A 1 161 ? -48.892 6.967 41.861 1.00 81.94 161 ILE A O 1
ATOM 1149 N N . GLN A 1 162 ? -48.618 5.596 43.612 1.00 81.62 162 GLN A N 1
ATOM 1150 C CA . GLN A 1 162 ? -50.052 5.508 43.918 1.00 81.62 162 GLN A CA 1
ATOM 1151 C C . GLN A 1 162 ? -50.631 6.863 44.326 1.00 81.62 162 GLN A C 1
ATOM 1153 O O . GLN A 1 162 ? -51.713 7.243 43.879 1.00 81.62 162 GLN A O 1
ATOM 1158 N N . LYS A 1 163 ? -49.891 7.635 45.126 1.00 82.88 163 LYS A N 1
ATOM 1159 C CA . LYS A 1 163 ? -50.284 8.994 45.498 1.00 82.88 163 LYS A CA 1
ATOM 1160 C C . LYS A 1 163 ? -50.398 9.898 44.272 1.00 82.88 163 LYS A C 1
ATOM 1162 O O . LYS A 1 163 ? -51.379 10.633 44.173 1.00 82.88 163 LYS A O 1
ATOM 1167 N N . ALA A 1 164 ? -49.461 9.804 43.327 1.00 79.81 164 ALA A N 1
ATOM 1168 C CA . ALA A 1 164 ? -49.507 10.585 42.098 1.00 79.81 164 ALA A CA 1
ATOM 1169 C C . ALA A 1 164 ? -50.757 10.266 41.259 1.00 79.81 164 ALA A C 1
ATOM 1171 O O . ALA A 1 164 ? -51.482 11.188 40.883 1.00 79.81 164 ALA A O 1
ATOM 1172 N N . ALA A 1 165 ? -51.076 8.978 41.092 1.00 74.81 165 ALA A N 1
ATOM 1173 C CA . ALA A 1 165 ? -52.272 8.529 40.377 1.00 74.81 165 ALA A CA 1
ATOM 1174 C C . ALA A 1 165 ? -53.584 9.024 41.026 1.00 74.81 165 ALA A C 1
ATOM 1176 O O . ALA A 1 165 ? -54.540 9.355 40.331 1.00 74.81 165 ALA A O 1
ATOM 1177 N N . THR A 1 166 ? -53.635 9.134 42.360 1.00 76.69 166 THR A N 1
ATOM 1178 C CA . THR A 1 166 ? -54.827 9.647 43.073 1.00 76.69 166 THR A CA 1
ATOM 1179 C C . THR A 1 166 ? -54.975 11.171 43.049 1.00 76.69 166 THR A C 1
ATOM 1181 O O . THR A 1 166 ? -56.071 11.680 43.270 1.00 76.69 166 THR A O 1
ATOM 1184 N N . GLN A 1 167 ? -53.892 11.913 42.802 1.00 76.00 167 GLN A N 1
ATOM 1185 C CA . GLN A 1 167 ? -53.848 13.378 42.900 1.00 76.00 167 GLN A CA 1
ATOM 1186 C C . GLN A 1 167 ? -53.956 14.083 41.540 1.00 76.00 167 GLN A C 1
ATOM 1188 O O . GLN A 1 167 ? -53.611 15.259 41.439 1.00 76.00 167 GLN A O 1
ATOM 1193 N N . SER A 1 168 ? -54.433 13.393 40.494 1.00 68.38 168 SER A N 1
ATOM 1194 C CA . SER A 1 168 ? -54.472 13.889 39.101 1.00 68.38 168 SER A CA 1
ATOM 1195 C C . SER A 1 168 ? -53.112 14.357 38.555 1.00 68.38 168 SER A C 1
ATOM 1197 O O . SER A 1 168 ? -53.051 15.117 37.597 1.00 68.38 168 SER A O 1
ATOM 1199 N N . SER A 1 169 ? -52.016 13.906 39.167 1.00 77.19 169 SER A N 1
ATOM 1200 C CA . SER A 1 169 ? -50.657 14.095 38.652 1.00 77.19 169 SER A CA 1
ATOM 1201 C C . SER A 1 169 ? -50.241 12.881 37.834 1.00 77.19 169 SER A C 1
ATOM 1203 O O . SER A 1 169 ? -50.706 11.770 38.089 1.00 77.19 169 SER A O 1
ATOM 1205 N N . SER A 1 170 ? -49.349 13.086 36.872 1.00 83.81 170 SER A N 1
ATOM 1206 C CA . SER A 1 170 ? -48.890 11.995 36.014 1.00 83.81 170 SER A CA 1
ATOM 1207 C C . SER A 1 170 ? -48.131 10.923 36.801 1.00 83.81 170 SER A C 1
ATOM 1209 O O . SER A 1 170 ? -47.414 11.200 37.773 1.00 83.81 170 SER A O 1
ATOM 1211 N N . ILE A 1 171 ? -48.224 9.680 36.341 1.00 83.75 171 ILE A N 1
ATOM 1212 C CA . ILE A 1 171 ? -47.509 8.544 36.929 1.00 83.75 171 ILE A CA 1
ATOM 1213 C C . ILE A 1 171 ? -45.986 8.739 36.804 1.00 83.75 171 ILE A C 1
ATOM 1215 O O . ILE A 1 171 ? -45.222 8.379 37.706 1.00 83.75 171 ILE A O 1
ATOM 1219 N N . LEU A 1 172 ? -45.541 9.391 35.725 1.00 84.69 172 LEU A N 1
ATOM 1220 C CA . LEU A 1 172 ? -44.141 9.744 35.493 1.00 84.69 172 LEU A CA 1
ATOM 1221 C C . LEU A 1 172 ? -43.582 10.684 36.577 1.00 84.69 172 LEU A C 1
ATOM 1223 O O . LEU A 1 172 ? -42.461 10.483 37.050 1.00 84.69 172 LEU A O 1
ATOM 1227 N N . GLU A 1 173 ? -44.354 11.679 37.019 1.00 83.38 173 GLU A N 1
ATOM 1228 C CA . GLU A 1 173 ? -43.944 12.583 38.104 1.00 83.38 173 GLU A CA 1
ATOM 1229 C C . GLU A 1 173 ? -43.800 11.852 39.443 1.00 83.38 173 GLU A C 1
ATOM 1231 O O . GLU A 1 173 ? -42.850 12.115 40.192 1.00 83.38 173 GLU A O 1
ATOM 1236 N N . GLY A 1 174 ? -44.703 10.908 39.729 1.00 84.12 174 GLY A N 1
ATOM 1237 C CA . GLY A 1 174 ? -44.615 10.028 40.897 1.00 84.12 174 GLY A CA 1
ATOM 1238 C C . GLY A 1 174 ? -43.341 9.182 40.887 1.00 84.12 174 GLY A C 1
ATOM 1239 O O . GLY A 1 174 ? -42.632 9.114 41.894 1.00 84.12 174 GLY A O 1
ATOM 1240 N N . LEU A 1 175 ? -42.989 8.616 39.728 1.00 84.06 175 LEU A N 1
ATOM 1241 C CA . LEU A 1 175 ? -41.771 7.823 39.547 1.00 84.06 175 LEU A CA 1
ATOM 1242 C C . LEU A 1 175 ? -40.499 8.662 39.757 1.00 84.06 175 LEU A C 1
ATOM 1244 O O . LEU A 1 175 ? -39.607 8.260 40.505 1.00 84.06 175 LEU A O 1
ATOM 1248 N N . VAL A 1 176 ? -40.418 9.853 39.155 1.00 85.25 176 VAL A N 1
ATOM 1249 C CA . VAL A 1 176 ? -39.259 10.756 39.306 1.00 85.25 176 VAL A CA 1
ATOM 1250 C C . VAL A 1 176 ? -39.096 11.215 40.758 1.00 85.25 176 VAL A C 1
ATOM 1252 O O . VAL A 1 176 ? -37.973 11.281 41.269 1.00 85.25 176 VAL A O 1
ATOM 1255 N N . ARG A 1 177 ? -40.204 11.511 41.448 1.00 83.69 177 ARG A N 1
ATOM 1256 C CA . ARG A 1 177 ? -40.189 11.880 42.869 1.00 83.69 177 ARG A CA 1
ATOM 1257 C C . ARG A 1 177 ? -39.730 10.715 43.746 1.00 83.69 177 ARG A C 1
ATOM 1259 O O . ARG A 1 177 ? -38.872 10.921 44.603 1.00 83.69 177 ARG A O 1
ATOM 1266 N N . GLY A 1 178 ? -40.229 9.507 43.486 1.00 81.12 178 GLY A N 1
ATOM 1267 C CA . GLY A 1 178 ? -39.805 8.285 44.167 1.00 81.12 178 GLY A CA 1
ATOM 1268 C C . GLY A 1 178 ? -38.307 8.022 44.004 1.00 81.12 178 GLY A C 1
ATOM 1269 O O . GLY A 1 178 ? -37.608 7.841 44.996 1.00 81.12 178 GLY A O 1
ATOM 1270 N N . ILE A 1 179 ? -37.780 8.096 42.776 1.00 80.56 179 ILE A N 1
ATOM 1271 C CA . ILE A 1 179 ? -36.348 7.881 42.494 1.00 80.56 179 ILE A CA 1
ATOM 1272 C C . ILE A 1 179 ? -35.470 8.900 43.233 1.00 80.56 179 ILE A C 1
ATOM 1274 O O . ILE A 1 179 ? -34.440 8.529 43.788 1.00 80.56 179 ILE A O 1
ATOM 1278 N N . ARG A 1 180 ? -35.882 10.172 43.310 1.00 79.00 180 ARG A N 1
ATOM 1279 C CA . ARG A 1 180 ? -35.139 11.198 44.067 1.00 79.00 180 ARG A CA 1
ATOM 1280 C C . ARG A 1 180 ? -35.063 10.899 45.563 1.00 79.00 180 ARG A C 1
ATOM 1282 O O . ARG A 1 180 ? -34.042 11.174 46.182 1.00 79.00 180 ARG A O 1
ATOM 1289 N N . ILE A 1 181 ? -36.125 10.344 46.142 1.00 74.88 181 ILE A N 1
ATOM 1290 C CA . ILE A 1 181 ? -36.142 9.939 47.555 1.00 74.88 181 ILE A CA 1
ATOM 1291 C C . ILE A 1 181 ? -35.201 8.743 47.779 1.00 74.88 181 ILE A C 1
ATOM 1293 O O . ILE A 1 181 ? -34.528 8.676 48.808 1.00 74.88 181 ILE A O 1
ATOM 1297 N N . LEU A 1 182 ? -35.110 7.834 46.803 1.00 71.19 182 LEU A N 1
ATOM 1298 C CA . LEU A 1 182 ? -34.207 6.681 46.845 1.00 71.19 182 LEU A CA 1
ATOM 1299 C C . LEU A 1 182 ? -32.731 7.063 46.725 1.00 71.19 182 LEU A C 1
ATOM 1301 O O . LEU A 1 182 ? -31.922 6.576 47.512 1.00 71.19 182 LEU A O 1
ATOM 1305 N N . ASP A 1 183 ? -32.397 7.957 45.794 1.00 61.88 183 ASP A N 1
ATOM 1306 C CA . ASP A 1 183 ? -31.016 8.368 45.506 1.00 61.88 183 ASP A CA 1
ATOM 1307 C C . ASP A 1 183 ? -30.329 8.997 46.739 1.00 61.88 183 ASP A C 1
ATOM 1309 O O . ASP A 1 183 ? -29.163 8.736 47.043 1.00 61.88 183 ASP A O 1
ATOM 1313 N N . VAL A 1 184 ? -31.104 9.736 47.545 1.00 57.41 184 VAL A N 1
ATOM 1314 C CA . VAL A 1 184 ? -30.657 10.324 48.822 1.00 57.41 184 VAL A CA 1
ATOM 1315 C C . VAL A 1 184 ? -30.335 9.254 49.881 1.00 57.41 184 VAL A C 1
ATOM 1317 O O . VAL A 1 184 ? -29.453 9.459 50.717 1.00 57.41 184 VAL A O 1
ATOM 1320 N N . HIS A 1 185 ? -31.003 8.097 49.852 1.00 52.66 185 HIS A N 1
ATOM 1321 C CA . HIS A 1 185 ? -30.738 6.982 50.772 1.00 52.66 185 HIS A CA 1
ATOM 1322 C C . HIS A 1 185 ? -29.561 6.098 50.330 1.00 52.66 185 HIS A C 1
ATOM 1324 O O . HIS A 1 185 ? -28.854 5.554 51.177 1.00 52.66 185 HIS A O 1
ATOM 1330 N N . THR A 1 186 ? -29.301 5.972 49.027 1.00 51.50 186 THR A N 1
ATOM 1331 C CA . THR A 1 186 ? -28.191 5.152 48.505 1.00 51.50 186 THR A CA 1
ATOM 1332 C C . THR A 1 186 ? -26.816 5.800 48.657 1.00 51.50 186 THR A C 1
ATOM 1334 O O . THR A 1 186 ? -25.824 5.083 48.758 1.00 51.50 186 THR A O 1
ATOM 1337 N N . ALA A 1 187 ? -26.725 7.130 48.752 1.00 51.09 187 ALA A N 1
ATOM 1338 C CA . ALA A 1 187 ? -25.445 7.820 48.950 1.00 51.09 187 ALA A CA 1
ATOM 1339 C C . ALA A 1 187 ? -24.880 7.710 50.384 1.00 51.09 187 ALA A C 1
ATOM 1341 O O . ALA A 1 187 ? -23.708 8.010 50.606 1.00 51.09 187 ALA A O 1
ATOM 1342 N N . THR A 1 188 ? -25.689 7.293 51.366 1.00 46.72 188 THR A N 1
ATOM 1343 C CA . THR A 1 188 ? -25.313 7.283 52.795 1.00 46.72 188 THR A CA 1
ATOM 1344 C C . THR A 1 188 ? -25.013 5.900 53.367 1.00 46.72 188 THR A C 1
ATOM 1346 O O . THR A 1 188 ? -24.503 5.808 54.482 1.00 46.72 188 THR A O 1
ATOM 1349 N N . GLN A 1 189 ? -25.220 4.820 52.610 1.00 45.16 189 GLN A N 1
ATOM 1350 C CA . GLN A 1 189 ? -24.724 3.497 52.990 1.00 45.16 189 GLN A CA 1
ATOM 1351 C C . GLN A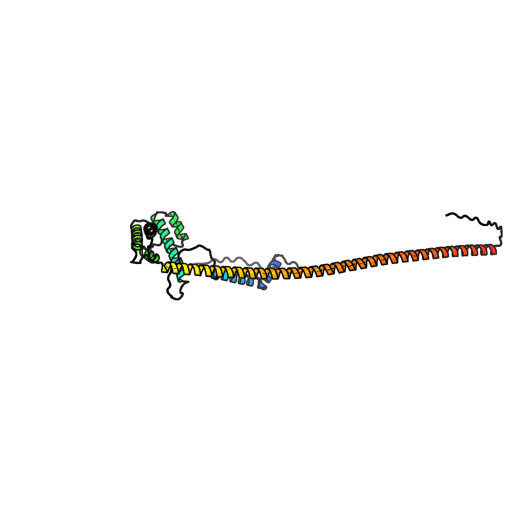 1 189 ? -23.337 3.254 52.388 1.00 45.16 189 GLN A C 1
ATOM 1353 O O . GLN A 1 189 ? -23.163 2.480 51.451 1.00 45.16 189 GLN A O 1
ATOM 1358 N N . GLN A 1 190 ? -22.319 3.894 52.969 1.00 43.41 190 GLN A N 1
ATOM 1359 C CA . GLN A 1 190 ? -20.992 3.283 53.001 1.00 43.41 190 GLN A CA 1
ATOM 1360 C C . GLN A 1 190 ? -21.119 2.001 53.829 1.00 43.41 190 GLN A C 1
ATOM 1362 O O . GLN A 1 190 ? -21.096 2.026 55.057 1.00 43.41 190 GLN A O 1
ATOM 1367 N N . THR A 1 191 ? -21.323 0.876 53.151 1.00 42.31 191 THR A N 1
ATOM 1368 C CA . THR A 1 191 ? -21.259 -0.453 53.752 1.00 42.31 191 THR A CA 1
ATOM 1369 C C . THR A 1 191 ? -19.854 -0.684 54.292 1.00 42.31 191 THR A C 1
ATOM 1371 O O . THR A 1 191 ? -18.924 -1.006 53.556 1.00 42.31 191 THR A O 1
ATOM 1374 N N . GLN A 1 192 ? -19.711 -0.512 55.601 1.00 46.53 192 GLN A N 1
ATOM 1375 C CA . GLN A 1 192 ? -18.674 -1.152 56.388 1.00 46.53 192 GLN A CA 1
ATOM 1376 C C . GLN A 1 192 ? -18.981 -2.656 56.391 1.00 46.53 192 GLN A C 1
ATOM 1378 O O . GLN A 1 192 ? -19.864 -3.122 57.104 1.00 46.53 192 GLN A O 1
ATOM 1383 N N . THR A 1 193 ? -18.283 -3.411 55.550 1.00 46.62 193 THR A N 1
ATOM 1384 C CA . THR A 1 193 ? -18.245 -4.875 55.618 1.00 46.62 193 THR A CA 1
ATOM 1385 C C . THR A 1 193 ? -16.796 -5.297 55.766 1.00 46.62 193 THR A C 1
ATOM 1387 O O . THR A 1 193 ? -15.980 -4.991 54.899 1.00 46.62 193 THR A O 1
ATOM 1390 N N . ASP A 1 194 ? -16.489 -6.006 56.851 1.00 52.19 194 ASP A N 1
ATOM 1391 C CA . ASP A 1 194 ? -15.253 -6.767 57.015 1.00 52.19 194 ASP A CA 1
ATOM 1392 C C . ASP A 1 194 ? -15.144 -7.765 55.849 1.00 52.19 194 ASP A C 1
ATOM 1394 O O . ASP A 1 194 ? -15.771 -8.820 55.855 1.00 52.19 194 ASP A O 1
ATOM 1398 N N . SER A 1 195 ? -14.434 -7.389 54.783 1.00 51.19 195 SER A N 1
ATOM 1399 C CA . SER A 1 195 ? -14.480 -8.108 53.502 1.00 51.19 195 SER A CA 1
ATOM 1400 C C . SER A 1 195 ? -13.120 -8.152 52.811 1.00 51.19 195 SER A C 1
ATOM 1402 O O . SER A 1 195 ? -12.970 -7.894 51.620 1.00 51.19 195 SER A O 1
ATOM 1404 N N . THR A 1 196 ? -12.082 -8.482 53.574 1.00 60.81 196 THR A N 1
ATOM 1405 C CA . THR A 1 196 ? -10.712 -8.557 53.051 1.00 60.81 196 THR A CA 1
ATOM 1406 C C . THR A 1 196 ? -10.535 -9.663 52.003 1.00 60.81 196 THR A C 1
ATOM 1408 O O . THR A 1 196 ? -9.716 -9.508 51.099 1.00 60.81 196 THR A O 1
ATOM 1411 N N . ASP A 1 197 ? -11.324 -10.741 52.056 1.00 65.50 197 ASP A N 1
ATOM 1412 C CA . ASP A 1 197 ? -11.209 -11.862 51.112 1.00 65.50 197 ASP A CA 1
ATOM 1413 C C . ASP A 1 197 ? -11.980 -11.652 49.797 1.00 65.50 197 ASP A C 1
ATOM 1415 O O . ASP A 1 197 ? -11.512 -12.090 48.741 1.00 65.50 197 ASP A O 1
ATOM 1419 N N . THR A 1 198 ? -13.100 -10.918 49.803 1.00 73.44 198 THR A N 1
ATOM 1420 C CA . THR A 1 198 ? -13.797 -10.577 48.545 1.00 73.44 198 THR A CA 1
ATOM 1421 C C . THR A 1 198 ? -13.049 -9.492 47.769 1.00 73.44 198 THR A C 1
ATOM 1423 O O . THR A 1 198 ? -12.932 -9.562 46.548 1.00 73.44 198 THR A O 1
ATOM 1426 N N . GLU A 1 199 ? -12.437 -8.528 48.463 1.00 78.62 199 GLU A N 1
ATOM 1427 C CA . GLU A 1 199 ? -11.583 -7.527 47.821 1.00 78.62 199 GLU A CA 1
ATOM 1428 C C . GLU A 1 199 ? -10.326 -8.149 47.203 1.00 78.62 199 GLU A C 1
ATOM 1430 O O . GLU A 1 199 ? -9.899 -7.739 46.121 1.00 78.62 199 GLU A O 1
ATOM 1435 N N . ARG A 1 200 ? -9.727 -9.150 47.864 1.00 78.56 200 ARG A N 1
ATOM 1436 C CA . ARG A 1 200 ? -8.581 -9.894 47.317 1.00 78.56 200 ARG A CA 1
ATOM 1437 C C . ARG A 1 200 ? -8.959 -10.659 46.054 1.00 78.56 200 ARG A C 1
ATOM 1439 O O . ARG A 1 200 ? -8.290 -10.489 45.039 1.00 78.56 200 ARG A O 1
ATOM 1446 N N . THR A 1 201 ? -10.054 -11.416 46.082 1.00 85.75 201 THR A N 1
ATOM 1447 C CA . THR A 1 201 ? -10.532 -12.163 44.904 1.00 85.75 201 THR A CA 1
ATOM 1448 C C . THR A 1 201 ? -10.927 -11.237 43.751 1.00 85.75 201 THR A C 1
ATOM 1450 O O . THR A 1 201 ? -10.593 -11.517 42.600 1.00 85.75 201 THR A O 1
ATOM 1453 N N . LEU A 1 202 ? -11.538 -10.080 44.029 1.00 88.25 202 LEU A N 1
ATOM 1454 C CA . LEU A 1 202 ? -11.819 -9.061 43.009 1.00 88.25 202 LEU A CA 1
ATOM 1455 C C . LEU A 1 202 ? -10.543 -8.465 42.401 1.00 88.25 202 LEU A C 1
ATOM 1457 O O . LEU A 1 202 ? -10.484 -8.243 41.187 1.00 88.25 202 LEU A O 1
ATOM 1461 N N . ARG A 1 203 ? -9.503 -8.222 43.210 1.00 88.88 203 ARG A N 1
ATOM 1462 C CA . ARG A 1 203 ? -8.196 -7.758 42.712 1.00 88.88 203 ARG A CA 1
ATOM 1463 C C . ARG A 1 203 ? -7.514 -8.817 41.852 1.00 88.88 203 ARG A C 1
ATOM 1465 O O . ARG A 1 203 ? -6.978 -8.474 40.801 1.00 88.88 203 ARG A O 1
ATOM 1472 N N . GLU A 1 204 ? -7.551 -10.082 42.256 1.00 91.06 204 GLU A N 1
ATOM 1473 C CA . GLU A 1 204 ? -6.992 -11.197 41.484 1.00 91.06 204 GLU A CA 1
ATOM 1474 C C . GLU A 1 204 ? -7.714 -11.382 40.147 1.00 91.06 204 GLU A C 1
ATOM 1476 O O . GLU A 1 204 ? -7.062 -11.497 39.108 1.00 91.06 204 GLU A O 1
ATOM 1481 N N . TYR A 1 205 ? -9.047 -11.316 40.147 1.00 94.00 205 TYR A N 1
ATOM 1482 C CA . TYR A 1 205 ? -9.843 -11.387 38.924 1.00 94.00 205 TYR A CA 1
ATOM 1483 C C . TYR A 1 205 ? -9.564 -10.199 37.999 1.00 94.00 205 TYR A C 1
ATOM 1485 O O . TYR A 1 205 ? -9.355 -10.376 36.801 1.00 94.00 205 TYR A O 1
ATOM 1493 N N . SER A 1 206 ? -9.469 -8.990 38.559 1.00 92.12 206 SER A N 1
ATOM 1494 C CA . SER A 1 206 ? -9.101 -7.793 37.794 1.00 92.12 206 SER A CA 1
ATOM 1495 C C . SER A 1 206 ? -7.717 -7.941 37.158 1.00 92.12 206 SER A C 1
ATOM 1497 O O . SER A 1 206 ? -7.548 -7.639 35.980 1.00 92.12 206 SER A O 1
ATOM 1499 N N . GLN A 1 207 ? -6.732 -8.474 37.889 1.00 94.75 207 GLN A N 1
ATOM 1500 C CA . GLN A 1 207 ? -5.405 -8.754 37.332 1.00 94.75 207 GLN A CA 1
ATOM 1501 C C . GLN A 1 207 ? -5.437 -9.823 36.236 1.00 94.75 207 GLN A C 1
ATOM 1503 O O . GLN A 1 207 ? -4.695 -9.708 35.264 1.00 94.75 207 GLN A O 1
ATOM 1508 N N . LEU A 1 208 ? -6.263 -10.862 36.375 1.00 95.62 208 LEU A N 1
ATOM 1509 C CA . LEU A 1 208 ? -6.403 -11.899 35.354 1.00 95.62 208 LEU A CA 1
ATOM 1510 C C . LEU A 1 208 ? -7.003 -11.328 34.063 1.00 95.62 208 LEU A C 1
ATOM 1512 O O . LEU A 1 208 ? -6.482 -11.595 32.983 1.00 95.62 208 LEU A O 1
ATOM 1516 N N . VAL A 1 209 ? -8.031 -10.484 34.183 1.00 94.94 209 VAL A N 1
ATOM 1517 C CA . VAL A 1 209 ? -8.652 -9.791 33.045 1.00 94.94 209 VAL A CA 1
ATOM 1518 C C . VAL A 1 209 ? -7.654 -8.864 32.350 1.00 94.94 209 VAL A C 1
ATOM 1520 O O . VAL A 1 209 ? -7.596 -8.846 31.122 1.00 94.94 209 VAL A O 1
ATOM 1523 N N . GLU A 1 210 ? -6.841 -8.118 33.102 1.00 95.12 210 GLU A N 1
ATOM 1524 C CA . GLU A 1 210 ? -5.802 -7.267 32.508 1.00 95.12 210 GLU A CA 1
ATOM 1525 C C . GLU A 1 210 ? -4.714 -8.090 31.802 1.00 95.12 210 GLU A C 1
ATOM 1527 O O . GLU A 1 210 ? -4.331 -7.758 30.681 1.00 95.12 210 GLU A O 1
ATOM 1532 N N . ARG A 1 211 ? -4.284 -9.222 32.376 1.00 95.69 211 ARG A N 1
ATOM 1533 C CA . ARG A 1 211 ? -3.338 -10.137 31.709 1.00 95.69 211 ARG A CA 1
ATOM 1534 C C . ARG A 1 211 ? -3.907 -10.700 30.409 1.00 95.69 211 ARG A C 1
ATOM 1536 O O . ARG A 1 211 ? -3.225 -10.672 29.390 1.00 95.69 211 ARG A O 1
ATOM 1543 N N . GLU A 1 212 ? -5.160 -11.147 30.416 1.00 95.81 212 GLU A N 1
ATOM 1544 C CA . GLU A 1 212 ? -5.818 -11.676 29.216 1.00 95.81 212 GLU A CA 1
ATOM 1545 C C . GLU A 1 212 ? -5.969 -10.590 28.133 1.00 95.81 212 GLU A C 1
ATOM 1547 O O . GLU A 1 212 ? -5.783 -10.846 26.939 1.00 95.81 212 GLU A O 1
ATOM 1552 N N . ARG A 1 213 ? -6.263 -9.346 28.534 1.00 94.44 213 ARG A N 1
ATOM 1553 C CA . ARG A 1 213 ? -6.297 -8.188 27.625 1.00 94.44 213 ARG A CA 1
ATOM 1554 C C . ARG A 1 213 ? -4.925 -7.898 27.024 1.00 94.44 213 ARG A C 1
ATOM 1556 O O . ARG A 1 213 ? -4.840 -7.651 25.819 1.00 94.44 213 ARG A O 1
ATOM 1563 N N . ASP A 1 214 ? -3.868 -7.946 27.827 1.00 95.56 214 ASP A N 1
ATOM 1564 C CA . ASP A 1 214 ? -2.495 -7.731 27.369 1.00 95.56 214 ASP A CA 1
ATOM 1565 C C . ASP A 1 214 ? -2.019 -8.842 26.429 1.00 95.56 214 ASP A C 1
ATOM 1567 O O . ASP A 1 214 ? -1.372 -8.558 25.421 1.00 95.56 214 ASP A O 1
ATOM 1571 N N . GLU A 1 215 ? -2.362 -10.098 26.707 1.00 96.19 215 GLU A N 1
ATOM 1572 C CA . GLU A 1 215 ? -2.063 -11.236 25.832 1.00 96.19 215 GLU A CA 1
ATOM 1573 C C . GLU A 1 215 ? -2.782 -11.117 24.488 1.00 96.19 215 GLU A C 1
ATOM 1575 O O . GLU A 1 215 ? -2.146 -11.242 23.439 1.00 96.19 215 GLU A O 1
ATOM 1580 N N . LYS A 1 216 ? -4.078 -10.775 24.494 1.00 96.00 216 LYS A N 1
ATOM 1581 C CA . LYS A 1 216 ? -4.837 -10.497 23.263 1.00 96.00 216 LYS A CA 1
ATOM 1582 C C . LYS A 1 216 ? -4.228 -9.334 22.483 1.00 96.00 216 LYS A C 1
ATOM 1584 O O . LYS A 1 216 ? -4.090 -9.420 21.264 1.00 96.00 216 LYS A O 1
ATOM 1589 N N . ARG A 1 217 ? -3.815 -8.262 23.168 1.00 96.44 217 ARG A N 1
ATOM 1590 C CA . ARG A 1 217 ? -3.148 -7.116 22.534 1.00 96.44 217 ARG A CA 1
ATOM 1591 C C . ARG A 1 217 ? -1.821 -7.525 21.895 1.00 96.44 217 ARG A C 1
ATOM 1593 O O . ARG A 1 217 ? -1.580 -7.166 20.747 1.00 96.44 217 ARG A O 1
ATOM 1600 N N . LYS A 1 218 ? -0.983 -8.292 22.598 1.00 96.56 218 LYS A N 1
ATOM 1601 C CA . LYS A 1 218 ? 0.291 -8.809 22.067 1.00 96.56 218 LYS A CA 1
ATOM 1602 C C . LYS A 1 218 ? 0.070 -9.714 20.858 1.00 96.56 218 LYS A C 1
ATOM 1604 O O . LYS A 1 218 ? 0.720 -9.512 19.841 1.00 96.56 218 LYS A O 1
ATOM 1609 N N . ALA A 1 219 ? -0.895 -10.630 20.924 1.00 97.12 219 ALA A N 1
ATOM 1610 C CA . ALA A 1 219 ? -1.230 -11.513 19.809 1.00 97.12 219 ALA A CA 1
ATOM 1611 C C . ALA A 1 219 ? -1.663 -10.733 18.555 1.00 97.12 219 ALA A C 1
ATOM 1613 O O . ALA A 1 219 ? -1.235 -11.057 17.447 1.00 97.12 219 ALA A O 1
ATOM 1614 N N . LEU A 1 220 ? -2.463 -9.674 18.725 1.00 97.44 220 LEU A N 1
ATOM 1615 C CA . LEU A 1 220 ? -2.860 -8.793 17.624 1.00 97.44 220 LEU A CA 1
ATOM 1616 C C . LEU A 1 220 ? -1.672 -8.015 17.043 1.00 97.44 220 LEU A C 1
ATOM 1618 O O . LEU A 1 220 ? -1.549 -7.921 15.824 1.00 97.44 220 LEU A O 1
ATOM 1622 N N . LEU A 1 221 ? -0.782 -7.490 17.890 1.00 97.25 221 LEU A N 1
ATOM 1623 C CA . LEU A 1 221 ? 0.433 -6.802 17.439 1.00 97.25 221 LEU A CA 1
ATOM 1624 C C . LEU A 1 221 ? 1.373 -7.749 16.682 1.00 97.25 221 LEU A C 1
ATOM 1626 O O . LEU A 1 221 ? 1.911 -7.378 15.641 1.00 97.25 221 LEU A O 1
ATOM 1630 N N . ASP A 1 222 ? 1.525 -8.985 17.153 1.00 97.44 222 ASP A N 1
ATOM 1631 C CA . ASP A 1 222 ? 2.324 -10.007 16.476 1.00 97.44 222 ASP A CA 1
ATOM 1632 C C . ASP A 1 222 ? 1.714 -10.397 15.125 1.00 97.44 222 ASP A C 1
ATOM 1634 O O . ASP A 1 222 ? 2.440 -10.597 14.149 1.00 97.44 222 ASP A O 1
ATOM 1638 N N . GLN A 1 223 ? 0.384 -10.489 15.039 1.00 97.62 223 GLN A N 1
ATOM 1639 C CA . GLN A 1 223 ? -0.308 -10.739 13.777 1.00 97.62 223 GLN A CA 1
ATOM 1640 C C . GLN A 1 223 ? -0.127 -9.577 12.793 1.00 97.62 223 GLN A C 1
ATOM 1642 O O . GLN A 1 223 ? 0.172 -9.825 11.624 1.00 97.62 223 GLN A O 1
ATOM 1647 N N . ALA A 1 224 ? -0.260 -8.332 13.259 1.00 97.50 224 ALA A N 1
ATOM 1648 C CA . ALA A 1 224 ? -0.025 -7.142 12.445 1.00 97.50 224 ALA A CA 1
ATOM 1649 C C . ALA A 1 224 ? 1.414 -7.118 11.914 1.00 97.50 224 ALA A C 1
ATOM 1651 O O . ALA A 1 224 ? 1.626 -7.029 10.709 1.00 97.50 224 ALA A O 1
ATOM 1652 N N . ARG A 1 225 ? 2.402 -7.358 12.784 1.00 97.94 225 ARG A N 1
ATOM 1653 C CA . ARG A 1 225 ? 3.815 -7.408 12.393 1.00 97.94 225 ARG A CA 1
ATOM 1654 C C . ARG A 1 225 ? 4.107 -8.498 11.360 1.00 97.94 225 ARG A C 1
ATOM 1656 O O . ARG A 1 225 ? 4.879 -8.275 10.433 1.00 97.94 225 ARG A O 1
ATOM 1663 N N . LYS A 1 226 ? 3.506 -9.684 11.505 1.00 97.69 226 LYS A N 1
ATOM 1664 C CA . LYS A 1 226 ? 3.632 -10.763 10.509 1.00 97.69 226 LYS A CA 1
ATOM 1665 C C . LYS A 1 226 ? 3.044 -10.356 9.164 1.00 97.69 226 LYS A C 1
ATOM 1667 O O . LYS A 1 226 ? 3.636 -10.657 8.134 1.00 97.69 226 LYS A O 1
ATOM 1672 N N . HIS A 1 227 ? 1.889 -9.697 9.174 1.00 97.94 227 HIS A N 1
ATOM 1673 C CA . HIS A 1 227 ? 1.269 -9.194 7.956 1.00 97.94 227 HIS A CA 1
ATOM 1674 C C . HIS A 1 227 ? 2.151 -8.137 7.276 1.00 97.94 227 HIS A C 1
ATOM 1676 O O . HIS A 1 227 ? 2.378 -8.235 6.073 1.00 97.94 227 HIS A O 1
ATOM 1682 N N . ASP A 1 228 ? 2.709 -7.196 8.039 1.00 98.00 228 ASP A N 1
ATOM 1683 C CA . ASP A 1 228 ? 3.594 -6.153 7.510 1.00 98.00 228 ASP A CA 1
ATOM 1684 C C . ASP A 1 228 ? 4.839 -6.757 6.851 1.00 98.00 228 ASP A C 1
ATOM 1686 O O . ASP A 1 228 ? 5.133 -6.441 5.701 1.00 98.00 228 ASP A O 1
ATOM 1690 N N . LEU A 1 229 ? 5.487 -7.728 7.506 1.00 98.38 229 LEU A N 1
ATOM 1691 C CA . LEU A 1 229 ? 6.622 -8.461 6.929 1.00 98.38 229 LEU A CA 1
ATOM 1692 C C . LEU A 1 229 ? 6.248 -9.198 5.633 1.00 98.38 229 LEU A C 1
ATOM 1694 O O . LEU A 1 229 ? 6.994 -9.155 4.659 1.00 98.38 229 LEU A O 1
ATOM 1698 N N . MET A 1 230 ? 5.078 -9.846 5.575 1.00 98.12 230 MET A N 1
ATOM 1699 C CA . MET A 1 230 ? 4.621 -10.504 4.342 1.00 98.12 230 MET A CA 1
ATOM 1700 C C . MET A 1 230 ? 4.382 -9.508 3.202 1.00 98.12 230 MET A C 1
ATOM 1702 O O . MET A 1 230 ? 4.627 -9.830 2.034 1.00 98.12 230 MET A O 1
ATOM 1706 N N . VAL A 1 231 ? 3.873 -8.314 3.519 1.00 98.06 231 VAL A N 1
ATOM 1707 C CA . VAL A 1 231 ? 3.664 -7.246 2.536 1.00 98.06 231 VAL A CA 1
ATOM 1708 C C . VAL A 1 231 ? 5.004 -6.705 2.049 1.00 98.06 231 VAL A C 1
ATOM 1710 O O . VAL A 1 231 ? 5.182 -6.586 0.836 1.00 98.06 231 VAL A O 1
ATOM 1713 N N . GLU A 1 232 ? 5.946 -6.438 2.951 1.00 98.00 232 GLU A N 1
ATOM 1714 C CA . GLU A 1 232 ? 7.306 -6.003 2.614 1.00 98.00 232 GLU A CA 1
ATOM 1715 C C . GLU A 1 232 ? 8.006 -7.020 1.706 1.00 98.00 232 GLU A C 1
ATOM 1717 O O . GLU A 1 232 ? 8.486 -6.648 0.635 1.00 98.00 232 GLU A O 1
ATOM 1722 N N . ASP A 1 233 ? 7.958 -8.311 2.045 1.00 98.19 233 ASP A N 1
ATOM 1723 C CA . ASP A 1 233 ? 8.531 -9.388 1.229 1.00 98.19 233 ASP A CA 1
ATOM 1724 C C . ASP A 1 233 ? 7.880 -9.491 -0.155 1.00 98.19 233 ASP A C 1
ATOM 1726 O O . ASP A 1 233 ? 8.533 -9.837 -1.146 1.00 98.19 233 ASP A O 1
ATOM 1730 N N . ARG A 1 234 ? 6.569 -9.240 -0.260 1.00 98.00 234 ARG A N 1
ATOM 1731 C CA . ARG A 1 234 ? 5.882 -9.213 -1.558 1.00 98.00 234 ARG A CA 1
ATOM 1732 C C . ARG A 1 234 ? 6.351 -8.023 -2.389 1.00 98.00 234 ARG A C 1
ATOM 1734 O O . ARG A 1 234 ? 6.689 -8.202 -3.556 1.00 98.00 234 ARG A O 1
ATOM 1741 N N . VAL A 1 235 ? 6.393 -6.834 -1.792 1.00 98.12 235 VAL A N 1
ATOM 1742 C CA . VAL A 1 235 ? 6.821 -5.605 -2.473 1.00 98.12 235 VAL A CA 1
ATOM 1743 C C . VAL A 1 235 ? 8.282 -5.706 -2.907 1.00 98.12 235 VAL A C 1
ATOM 1745 O O . VAL A 1 235 ? 8.597 -5.332 -4.035 1.00 98.12 235 VAL A O 1
ATOM 1748 N N . ALA A 1 236 ? 9.158 -6.261 -2.068 1.00 98.19 236 ALA A N 1
ATOM 1749 C CA . ALA A 1 236 ? 10.563 -6.480 -2.395 1.00 98.19 236 ALA A CA 1
ATOM 1750 C C . ALA A 1 236 ? 10.721 -7.381 -3.628 1.00 98.19 236 ALA A C 1
ATOM 1752 O O . ALA A 1 236 ? 11.427 -7.012 -4.566 1.00 98.19 236 ALA A O 1
ATOM 1753 N N . ARG A 1 237 ? 9.991 -8.504 -3.683 1.00 98.06 237 ARG A N 1
ATOM 1754 C CA . ARG A 1 237 ? 10.001 -9.412 -4.843 1.00 98.06 237 ARG A CA 1
ATOM 1755 C C . ARG A 1 237 ? 9.456 -8.759 -6.109 1.00 98.06 237 ARG A C 1
ATOM 1757 O O . ARG A 1 237 ? 10.038 -8.912 -7.178 1.00 98.06 237 ARG A O 1
ATOM 1764 N N . GLU A 1 238 ? 8.357 -8.016 -6.006 1.00 97.94 238 GLU A N 1
ATOM 1765 C CA . GLU A 1 238 ? 7.808 -7.281 -7.151 1.00 97.94 238 GLU A CA 1
ATOM 1766 C C . GLU A 1 238 ? 8.785 -6.216 -7.667 1.00 97.94 238 GLU A C 1
ATOM 1768 O O . GLU A 1 238 ? 8.891 -6.001 -8.876 1.00 97.94 238 GLU A O 1
ATOM 1773 N N . LEU A 1 239 ? 9.496 -5.539 -6.763 1.00 98.31 239 LEU A N 1
ATOM 1774 C CA . LEU A 1 239 ? 10.496 -4.537 -7.114 1.00 98.31 239 LEU A CA 1
ATOM 1775 C C . LEU A 1 239 ? 11.710 -5.182 -7.787 1.00 98.31 239 LEU A C 1
ATOM 1777 O O . LEU A 1 239 ? 12.149 -4.697 -8.827 1.00 98.31 239 LEU A O 1
ATOM 1781 N N . GLU A 1 240 ? 12.217 -6.284 -7.237 1.00 98.06 240 GLU A N 1
ATOM 1782 C CA . GLU A 1 240 ? 13.328 -7.042 -7.814 1.00 98.06 240 GLU A CA 1
ATOM 1783 C C . GLU A 1 240 ? 12.982 -7.541 -9.219 1.00 98.06 240 GLU A C 1
ATOM 1785 O O . GLU A 1 240 ? 13.713 -7.259 -10.167 1.00 98.06 240 GLU A O 1
ATOM 1790 N N . GLN A 1 241 ? 11.800 -8.135 -9.398 1.00 98.00 241 GLN A N 1
ATOM 1791 C CA . GLN A 1 241 ? 11.325 -8.578 -10.708 1.00 98.00 241 GLN A CA 1
ATOM 1792 C C . GLN A 1 241 ? 11.212 -7.419 -11.714 1.00 98.00 241 GLN A C 1
ATOM 1794 O O . GLN A 1 241 ? 11.602 -7.555 -12.877 1.00 98.00 241 GLN A O 1
ATOM 1799 N N . LYS A 1 242 ? 10.694 -6.257 -11.291 1.00 97.81 242 LYS A N 1
ATOM 1800 C CA . LYS A 1 242 ? 10.614 -5.060 -12.148 1.00 97.81 242 LYS A CA 1
ATOM 1801 C C . LYS A 1 242 ? 11.999 -4.530 -12.510 1.00 97.81 242 LYS A C 1
ATOM 1803 O O . LYS A 1 242 ? 12.208 -4.125 -13.652 1.00 97.81 242 LYS A O 1
ATOM 1808 N N . LEU A 1 243 ? 12.940 -4.544 -11.569 1.00 98.19 243 LEU A N 1
ATOM 1809 C CA . LEU A 1 243 ? 14.319 -4.127 -11.808 1.00 98.19 243 LEU A CA 1
ATOM 1810 C C . LEU A 1 243 ? 15.034 -5.075 -12.769 1.00 98.19 243 LEU A C 1
ATOM 1812 O O . LEU A 1 243 ? 15.741 -4.608 -13.658 1.00 98.19 243 LEU A O 1
ATOM 1816 N N . GLU A 1 244 ? 14.843 -6.384 -12.637 1.00 97.69 244 GLU A N 1
ATOM 1817 C CA . GLU A 1 244 ? 15.389 -7.371 -13.571 1.00 97.69 244 GLU A CA 1
ATOM 1818 C C . GLU A 1 244 ? 14.813 -7.202 -14.976 1.00 97.69 244 GLU A C 1
ATOM 1820 O O . GLU A 1 244 ? 15.570 -7.160 -15.949 1.00 97.69 244 GLU A O 1
ATOM 1825 N N . ALA A 1 245 ? 13.493 -7.030 -15.086 1.00 97.75 245 ALA A N 1
ATOM 1826 C CA . ALA A 1 245 ? 12.837 -6.763 -16.360 1.00 97.75 245 ALA A CA 1
ATOM 1827 C C . ALA A 1 245 ? 13.380 -5.480 -17.006 1.00 97.75 245 ALA A C 1
ATOM 1829 O O . ALA A 1 245 ? 13.762 -5.504 -18.175 1.00 97.75 245 ALA A O 1
ATOM 1830 N N . PHE A 1 246 ? 13.492 -4.394 -16.234 1.00 98.12 246 PHE A N 1
ATOM 1831 C CA . PHE A 1 246 ? 14.041 -3.122 -16.702 1.00 98.12 246 PHE A CA 1
ATOM 1832 C C . PHE A 1 246 ? 15.503 -3.251 -17.145 1.00 98.12 246 PHE A C 1
ATOM 1834 O O . PHE A 1 246 ? 15.874 -2.802 -18.226 1.00 98.12 246 PHE A O 1
ATOM 1841 N N . ARG A 1 247 ? 16.346 -3.925 -16.353 1.00 98.00 247 ARG A N 1
ATOM 1842 C CA . ARG A 1 247 ? 17.744 -4.193 -16.724 1.00 98.00 247 ARG A CA 1
ATOM 1843 C C . ARG A 1 247 ? 17.823 -4.980 -18.028 1.00 98.00 247 ARG A C 1
ATOM 1845 O O . ARG A 1 247 ? 18.620 -4.636 -18.893 1.00 98.00 247 ARG A O 1
ATOM 1852 N N . ALA A 1 248 ? 16.992 -6.007 -18.196 1.00 97.44 248 ALA A N 1
ATOM 1853 C CA . ALA A 1 248 ? 16.971 -6.811 -19.413 1.00 97.44 248 ALA A CA 1
ATOM 1854 C C . ALA A 1 248 ? 16.505 -6.008 -20.639 1.00 97.44 248 ALA A C 1
ATOM 1856 O O . ALA A 1 248 ? 17.053 -6.195 -21.727 1.00 97.44 248 ALA A O 1
ATOM 1857 N N . THR A 1 249 ? 15.517 -5.119 -20.490 1.00 97.75 249 THR A N 1
ATOM 1858 C CA . THR A 1 249 ? 15.046 -4.263 -21.589 1.00 97.75 249 THR A CA 1
ATOM 1859 C C . THR A 1 249 ? 16.068 -3.200 -21.959 1.00 97.75 249 THR A C 1
ATOM 1861 O O . THR A 1 249 ? 16.375 -3.058 -23.140 1.00 97.75 249 THR A O 1
ATOM 1864 N N . GLU A 1 250 ? 16.653 -2.511 -20.978 1.00 97.81 250 GLU A N 1
ATOM 1865 C CA . GLU A 1 250 ? 17.658 -1.473 -21.226 1.00 97.81 250 GLU A CA 1
ATOM 1866 C C . GLU A 1 250 ? 18.934 -2.060 -21.830 1.00 97.81 250 GLU A C 1
ATOM 1868 O O . GLU A 1 250 ? 19.490 -1.508 -22.775 1.00 97.81 250 GLU A O 1
ATOM 1873 N N . LEU A 1 251 ? 19.370 -3.233 -21.365 1.00 97.81 251 LEU A N 1
ATOM 1874 C CA . LEU A 1 251 ? 20.558 -3.886 -21.911 1.00 97.81 251 LEU A CA 1
ATOM 1875 C C . LEU A 1 251 ? 20.335 -4.340 -23.360 1.00 97.81 251 LEU A C 1
ATOM 1877 O O . LEU A 1 251 ? 21.218 -4.168 -24.199 1.00 97.81 251 LEU A O 1
ATOM 1881 N N . LYS A 1 252 ? 19.142 -4.851 -23.691 1.00 97.44 252 LYS A N 1
ATOM 1882 C CA . LYS A 1 252 ? 18.768 -5.154 -25.084 1.00 97.44 252 LYS A CA 1
ATOM 1883 C C . LYS A 1 252 ? 18.693 -3.892 -25.938 1.00 97.44 252 LYS A C 1
ATOM 1885 O O . LYS A 1 252 ? 19.199 -3.901 -27.055 1.00 97.44 252 LYS A O 1
ATOM 1890 N N . ARG A 1 253 ? 18.099 -2.818 -25.417 1.00 97.94 253 ARG A N 1
ATOM 1891 C CA . ARG A 1 253 ? 18.008 -1.528 -26.105 1.00 97.94 253 ARG A CA 1
ATOM 1892 C C . ARG A 1 253 ? 19.397 -0.983 -26.436 1.00 97.94 253 ARG A C 1
ATOM 1894 O O . ARG A 1 253 ? 19.667 -0.711 -27.598 1.00 97.94 253 ARG A O 1
ATOM 1901 N N . LEU A 1 254 ? 20.299 -0.930 -25.457 1.00 97.56 254 LEU A N 1
ATOM 1902 C CA . LEU A 1 254 ? 21.683 -0.494 -25.659 1.00 97.56 254 LEU A CA 1
ATOM 1903 C C . LEU A 1 254 ? 22.434 -1.385 -26.657 1.00 97.56 254 LEU A C 1
ATOM 1905 O O . LEU A 1 254 ? 23.217 -0.887 -27.459 1.00 97.56 254 LEU A O 1
ATOM 1909 N N . GLN A 1 255 ? 22.199 -2.702 -26.643 1.00 97.44 255 GLN A N 1
ATOM 1910 C CA . GLN A 1 255 ? 22.792 -3.606 -27.633 1.00 97.44 255 GLN A CA 1
ATOM 1911 C C . GLN A 1 255 ? 22.290 -3.333 -29.053 1.00 97.44 255 GLN A C 1
ATOM 1913 O O . GLN A 1 255 ? 23.078 -3.417 -29.995 1.00 97.44 255 GLN A O 1
ATOM 1918 N N . VAL A 1 256 ? 21.000 -3.033 -29.218 1.00 97.62 256 VAL A N 1
ATOM 1919 C CA . VAL A 1 256 ? 20.420 -2.667 -30.516 1.00 97.62 256 VAL A CA 1
ATOM 1920 C C . VAL A 1 256 ? 20.987 -1.329 -30.981 1.00 97.62 256 VAL A C 1
ATOM 1922 O O . VAL A 1 256 ? 21.564 -1.287 -32.062 1.00 97.62 256 VAL A O 1
ATOM 1925 N N . GLU A 1 257 ? 20.959 -0.294 -30.139 1.00 97.56 257 GLU A N 1
ATOM 1926 C CA . GLU A 1 257 ? 21.518 1.030 -30.454 1.00 97.56 257 GLU A CA 1
ATOM 1927 C C . GLU A 1 257 ? 23.018 0.946 -30.807 1.00 97.56 257 GLU A C 1
ATOM 1929 O O . GLU A 1 257 ? 23.485 1.570 -31.762 1.00 97.56 257 GLU A O 1
ATOM 1934 N N . ALA A 1 258 ? 23.792 0.120 -30.094 1.00 97.38 258 ALA A N 1
ATOM 1935 C CA . ALA A 1 258 ? 25.204 -0.102 -30.402 1.00 97.38 258 ALA A CA 1
ATOM 1936 C C . ALA A 1 258 ? 25.405 -0.810 -31.752 1.00 97.38 258 ALA A C 1
ATOM 1938 O O . ALA A 1 258 ? 26.300 -0.438 -32.513 1.00 97.38 258 ALA A O 1
ATOM 1939 N N . ARG A 1 259 ? 24.581 -1.818 -32.073 1.00 97.69 259 ARG A N 1
ATOM 1940 C CA . ARG A 1 259 ? 24.629 -2.511 -33.372 1.00 97.69 259 ARG A CA 1
ATOM 1941 C C . ARG A 1 259 ? 24.241 -1.577 -34.511 1.00 97.69 259 ARG A C 1
ATOM 1943 O O . ARG A 1 259 ? 24.953 -1.541 -35.507 1.00 97.69 259 ARG A O 1
ATOM 1950 N N . GLU A 1 260 ? 23.176 -0.803 -34.346 1.00 97.75 260 GLU A N 1
ATOM 1951 C CA . GLU A 1 260 ? 22.733 0.203 -35.316 1.00 97.75 260 GLU A CA 1
ATOM 1952 C C . GLU A 1 260 ? 23.815 1.262 -35.546 1.00 97.75 260 GLU A C 1
ATOM 1954 O O . GLU A 1 260 ? 24.131 1.574 -36.691 1.00 97.75 260 GLU A O 1
ATOM 1959 N N . SER A 1 261 ? 24.477 1.738 -34.484 1.00 97.81 261 SER A N 1
ATOM 1960 C CA . SER A 1 261 ? 25.608 2.666 -34.607 1.00 97.81 261 SER A CA 1
ATOM 1961 C C . SER A 1 261 ? 26.774 2.077 -35.406 1.00 97.81 261 SER A C 1
ATOM 1963 O O . SER A 1 261 ? 27.395 2.782 -36.201 1.00 97.81 261 SER A O 1
ATOM 1965 N N . VAL A 1 262 ? 27.101 0.798 -35.200 1.00 97.56 262 VAL A N 1
ATOM 1966 C CA . VAL A 1 262 ? 28.175 0.130 -35.952 1.00 97.56 262 VAL A CA 1
ATOM 1967 C C . VAL A 1 262 ? 27.774 -0.083 -37.409 1.00 97.56 262 VAL A C 1
ATOM 1969 O O . VAL A 1 262 ? 28.594 0.170 -38.289 1.00 97.56 262 VAL A O 1
ATOM 1972 N N . LEU A 1 263 ? 26.536 -0.508 -37.674 1.00 97.69 263 LEU A N 1
ATOM 1973 C CA . LEU A 1 263 ? 26.026 -0.688 -39.035 1.00 97.69 263 LEU A CA 1
ATOM 1974 C C . LEU A 1 263 ? 26.011 0.633 -39.803 1.00 97.69 263 LEU A C 1
ATOM 1976 O O . LEU A 1 263 ? 26.573 0.688 -40.889 1.00 97.69 263 LEU A O 1
ATOM 1980 N N . SER A 1 264 ? 25.498 1.707 -39.201 1.00 98.00 264 SER A N 1
ATOM 1981 C CA . SER A 1 264 ? 25.521 3.046 -39.798 1.00 98.00 264 SER A CA 1
ATOM 1982 C C . SER A 1 264 ? 26.951 3.497 -40.123 1.00 98.00 264 SER A C 1
ATOM 1984 O O . SER A 1 264 ? 27.216 3.932 -41.236 1.00 98.00 264 SER A O 1
ATOM 1986 N N . LYS A 1 265 ? 27.919 3.293 -39.217 1.00 97.62 265 LYS A N 1
ATOM 1987 C CA . LYS A 1 265 ? 29.333 3.611 -39.499 1.00 97.62 265 LYS A CA 1
ATOM 1988 C C . LYS A 1 265 ? 29.935 2.751 -40.614 1.00 97.62 265 LYS A C 1
ATOM 1990 O O . LYS A 1 265 ? 30.817 3.219 -41.333 1.00 97.62 265 LYS A O 1
ATOM 1995 N N . LEU A 1 266 ? 29.518 1.489 -40.739 1.00 97.56 266 LEU A N 1
ATOM 1996 C CA . LEU A 1 266 ? 29.952 0.605 -41.825 1.00 97.56 266 LEU A CA 1
ATOM 1997 C C . LEU A 1 266 ? 29.361 1.037 -43.167 1.00 97.56 266 LEU A C 1
ATOM 1999 O O . LEU A 1 266 ? 30.077 1.021 -44.166 1.00 97.56 266 LEU A O 1
ATOM 2003 N N . GLU A 1 267 ? 28.092 1.437 -43.186 1.00 97.81 267 GLU A N 1
ATOM 2004 C CA . GLU A 1 267 ? 27.422 1.998 -44.361 1.00 97.81 267 GLU A CA 1
ATOM 2005 C C . GLU A 1 267 ? 28.100 3.299 -44.796 1.00 97.81 267 GLU A C 1
ATOM 2007 O O . GLU A 1 267 ? 28.534 3.392 -45.943 1.00 97.81 267 GLU A O 1
ATOM 2012 N N . ASP A 1 268 ? 28.349 4.227 -43.870 1.00 97.94 268 ASP A N 1
ATOM 2013 C CA . ASP A 1 268 ? 29.081 5.469 -44.143 1.00 97.94 268 ASP A CA 1
ATOM 2014 C C . ASP A 1 268 ? 30.482 5.197 -44.721 1.00 97.94 268 ASP A C 1
ATOM 2016 O O . ASP A 1 268 ? 30.922 5.835 -45.685 1.00 97.94 268 ASP A O 1
ATOM 2020 N N . ALA A 1 269 ? 31.208 4.227 -44.151 1.00 97.31 269 ALA A N 1
ATOM 2021 C CA . ALA A 1 269 ? 32.532 3.836 -44.630 1.00 97.31 269 ALA A CA 1
ATOM 2022 C C . ALA A 1 269 ? 32.476 3.189 -46.023 1.00 97.31 269 ALA A C 1
ATOM 2024 O O . ALA A 1 269 ? 33.353 3.445 -46.856 1.00 97.31 269 ALA A O 1
ATOM 2025 N N . ARG A 1 270 ? 31.449 2.374 -46.285 1.00 97.94 270 ARG A N 1
ATOM 2026 C CA . ARG A 1 270 ? 31.205 1.748 -47.586 1.00 97.94 270 ARG A CA 1
ATOM 2027 C C . ARG A 1 270 ? 30.883 2.798 -48.641 1.00 97.94 270 ARG A C 1
ATOM 2029 O O . ARG A 1 270 ? 31.540 2.806 -49.677 1.00 97.94 270 ARG A O 1
ATOM 2036 N N . GLU A 1 271 ? 29.961 3.715 -48.367 1.00 97.94 271 GLU A N 1
ATOM 2037 C CA . GLU A 1 271 ? 29.635 4.820 -49.272 1.00 97.94 271 GLU A CA 1
ATOM 2038 C C . GLU A 1 271 ? 30.864 5.688 -49.560 1.00 97.94 271 GLU A C 1
ATOM 2040 O O . GLU A 1 271 ? 31.119 6.071 -50.701 1.00 97.94 271 GLU A O 1
ATOM 2045 N N . ALA A 1 272 ? 31.675 5.984 -48.541 1.00 97.62 272 ALA A N 1
ATOM 2046 C CA . ALA A 1 272 ? 32.914 6.732 -48.728 1.00 97.62 272 ALA A CA 1
ATOM 2047 C C . ALA A 1 272 ? 33.927 5.978 -49.610 1.00 97.62 272 ALA A C 1
ATOM 2049 O O . ALA A 1 272 ? 34.661 6.611 -50.374 1.00 97.62 272 ALA A O 1
ATOM 2050 N N . ALA A 1 273 ? 33.991 4.648 -49.514 1.00 96.88 273 ALA A N 1
ATOM 2051 C CA . ALA A 1 273 ? 34.833 3.818 -50.371 1.00 96.88 273 ALA A CA 1
ATOM 2052 C C . ALA A 1 273 ? 34.299 3.744 -51.811 1.00 96.88 273 ALA A C 1
ATOM 2054 O O . ALA A 1 273 ? 35.083 3.900 -52.747 1.00 96.88 273 ALA A O 1
ATOM 2055 N N . GLU A 1 274 ? 32.986 3.579 -51.992 1.00 97.25 274 GLU A N 1
ATOM 2056 C CA . GLU A 1 274 ? 32.323 3.573 -53.303 1.00 97.25 274 GLU A CA 1
ATOM 2057 C C . GLU A 1 274 ? 32.529 4.915 -54.018 1.00 97.25 274 GLU A C 1
ATOM 2059 O O . GLU A 1 274 ? 33.055 4.926 -55.128 1.00 97.25 274 GLU A O 1
ATOM 2064 N N . ARG A 1 275 ? 32.298 6.051 -53.345 1.00 97.69 275 ARG A N 1
ATOM 2065 C CA . ARG A 1 275 ? 32.577 7.393 -53.899 1.00 97.69 275 ARG A CA 1
ATOM 2066 C C . ARG A 1 275 ? 34.040 7.567 -54.317 1.00 97.69 275 ARG A C 1
ATOM 2068 O O . ARG A 1 275 ? 34.330 8.180 -55.343 1.00 97.69 275 ARG A O 1
ATOM 2075 N N . LYS A 1 276 ? 34.992 7.043 -53.531 1.00 97.31 276 LYS A N 1
ATOM 2076 C CA . LYS A 1 276 ? 36.426 7.079 -53.883 1.00 97.31 276 LYS A CA 1
ATOM 2077 C C . LYS A 1 276 ? 36.729 6.221 -55.107 1.00 97.31 276 LYS A C 1
ATOM 2079 O O . LYS A 1 276 ? 37.525 6.637 -55.947 1.00 97.31 276 LYS A O 1
ATOM 2084 N N . HIS A 1 277 ? 36.119 5.042 -55.199 1.00 96.56 277 HIS A N 1
ATOM 2085 C CA . HIS A 1 277 ? 36.272 4.152 -56.342 1.00 96.56 277 HIS A CA 1
ATOM 2086 C C . HIS A 1 277 ? 35.674 4.776 -57.606 1.00 96.56 277 HIS A C 1
ATOM 2088 O O . HIS A 1 277 ? 36.359 4.846 -58.620 1.00 96.56 277 HIS A O 1
ATOM 2094 N N . GLU A 1 278 ? 34.451 5.302 -57.538 1.00 97.12 278 GLU A N 1
ATOM 2095 C CA . GLU A 1 278 ? 33.802 6.027 -58.636 1.00 97.12 278 GLU A CA 1
ATOM 2096 C C . GLU A 1 278 ? 34.678 7.182 -59.126 1.00 97.12 278 GLU A C 1
ATOM 2098 O O . GLU A 1 278 ? 35.048 7.215 -60.300 1.00 97.12 278 GLU A O 1
ATOM 2103 N N . ALA A 1 279 ? 35.149 8.038 -58.214 1.00 96.94 279 ALA A N 1
ATOM 2104 C CA . ALA A 1 279 ? 36.049 9.136 -58.553 1.00 96.94 279 ALA A CA 1
ATOM 2105 C C . ALA A 1 279 ? 37.368 8.661 -59.195 1.00 96.94 279 ALA A C 1
ATOM 2107 O O . ALA A 1 279 ? 37.902 9.334 -60.076 1.00 96.94 279 ALA A O 1
ATOM 2108 N N . ALA A 1 280 ? 37.917 7.517 -58.774 1.00 97.06 280 ALA A N 1
ATOM 2109 C CA . ALA A 1 280 ? 39.098 6.927 -59.403 1.00 97.06 280 ALA A CA 1
ATOM 2110 C C . ALA A 1 280 ? 38.787 6.379 -60.806 1.00 97.06 280 ALA A C 1
ATOM 2112 O O . ALA A 1 280 ? 39.562 6.606 -61.735 1.00 97.06 280 ALA A O 1
ATOM 2113 N N . THR A 1 281 ? 37.644 5.710 -60.987 1.00 96.88 281 THR A N 1
ATOM 2114 C CA . THR A 1 281 ? 37.220 5.214 -62.304 1.00 96.88 281 THR A CA 1
ATOM 2115 C C . THR A 1 281 ? 36.944 6.347 -63.282 1.00 96.88 281 THR A C 1
ATOM 2117 O O . THR A 1 281 ? 37.337 6.244 -64.441 1.00 96.88 281 THR A O 1
ATOM 2120 N N . ASP A 1 282 ? 36.345 7.449 -62.832 1.00 96.62 282 ASP A N 1
ATOM 2121 C CA . ASP A 1 282 ? 36.087 8.616 -63.674 1.00 96.62 282 ASP A CA 1
ATOM 2122 C C . ASP A 1 282 ? 37.380 9.321 -64.077 1.00 96.62 282 ASP A C 1
ATOM 2124 O O . ASP A 1 282 ? 37.529 9.697 -65.238 1.00 96.62 282 ASP A O 1
ATOM 2128 N N . LYS A 1 283 ? 38.363 9.419 -63.172 1.00 97.00 283 LYS A N 1
ATOM 2129 C CA . LYS A 1 283 ? 39.711 9.896 -63.526 1.00 97.00 283 LYS A CA 1
ATOM 2130 C C . LYS A 1 283 ? 40.335 9.044 -64.629 1.00 97.00 283 LYS A C 1
ATOM 2132 O O . LYS A 1 283 ? 40.769 9.595 -65.635 1.00 97.00 283 LYS A O 1
ATOM 2137 N N . LEU A 1 284 ? 40.307 7.717 -64.492 1.00 96.19 284 LEU A N 1
ATOM 2138 C CA . LEU A 1 284 ? 40.840 6.807 -65.511 1.00 96.19 284 LEU A CA 1
ATOM 2139 C C . LEU A 1 284 ? 40.075 6.906 -66.840 1.00 96.19 284 LEU A C 1
ATOM 2141 O O . LEU A 1 284 ? 40.689 6.906 -67.904 1.00 96.19 284 LEU A O 1
ATOM 2145 N N . ARG A 1 285 ? 38.740 7.026 -66.807 1.00 96.62 285 ARG A N 1
ATOM 2146 C CA . ARG A 1 285 ? 37.926 7.251 -68.016 1.00 96.62 285 ARG A CA 1
ATOM 2147 C C . ARG A 1 285 ? 38.314 8.552 -68.713 1.00 96.62 285 ARG A C 1
ATOM 2149 O O . ARG A 1 285 ? 38.461 8.554 -69.934 1.00 96.62 285 ARG A O 1
ATOM 2156 N N . ASN A 1 286 ? 38.511 9.626 -67.950 1.00 96.19 286 ASN A N 1
ATOM 2157 C CA . ASN A 1 286 ? 38.934 10.921 -68.477 1.00 96.19 286 ASN A CA 1
ATOM 2158 C C . ASN A 1 286 ? 40.335 10.837 -69.098 1.00 96.19 286 ASN A C 1
ATOM 2160 O O . ASN A 1 286 ? 40.517 11.287 -70.225 1.00 96.19 286 ASN A O 1
ATOM 2164 N N . GLU A 1 287 ? 41.294 10.186 -68.434 1.00 96.38 287 GLU A N 1
ATOM 2165 C CA . GLU A 1 287 ? 42.642 9.958 -68.974 1.00 96.38 287 GLU A CA 1
ATOM 2166 C C . GLU A 1 287 ? 42.611 9.148 -70.280 1.00 96.38 287 GLU A C 1
ATOM 2168 O O . GLU A 1 287 ? 43.258 9.517 -71.261 1.00 96.38 287 GLU A O 1
ATOM 2173 N N . ILE A 1 288 ? 41.819 8.072 -70.340 1.00 95.69 288 ILE A N 1
ATOM 2174 C CA . ILE A 1 288 ? 41.643 7.278 -71.566 1.00 95.69 288 ILE A CA 1
ATOM 2175 C C . ILE A 1 288 ? 41.027 8.133 -72.676 1.00 95.69 288 ILE A C 1
ATOM 2177 O O . ILE A 1 288 ? 41.490 8.081 -73.817 1.00 95.69 288 ILE A O 1
ATOM 2181 N N . HIS A 1 289 ? 40.007 8.932 -72.365 1.00 96.12 289 HIS A N 1
ATOM 2182 C CA . HIS A 1 289 ? 39.370 9.820 -73.333 1.00 96.12 289 HIS A CA 1
ATOM 2183 C C . HIS A 1 289 ? 40.353 10.877 -73.868 1.00 96.12 289 HIS A C 1
ATOM 2185 O O . HIS A 1 289 ? 40.432 11.112 -75.078 1.00 96.12 289 HIS A O 1
ATOM 2191 N N . GLU A 1 290 ? 41.163 11.481 -72.998 1.00 95.62 290 GLU A N 1
ATOM 2192 C CA . GLU A 1 290 ? 42.238 12.398 -73.392 1.00 95.62 290 GLU A CA 1
ATOM 2193 C C . GLU A 1 290 ? 43.290 11.717 -74.278 1.00 95.62 290 GLU A C 1
ATOM 2195 O O . GLU A 1 290 ? 43.731 12.280 -75.282 1.00 95.62 290 GLU A O 1
ATOM 2200 N N . LEU A 1 291 ? 43.680 10.482 -73.961 1.00 95.12 291 LEU A N 1
ATOM 2201 C CA . LEU A 1 291 ? 44.608 9.717 -74.793 1.00 95.12 291 LEU A CA 1
ATOM 2202 C C . LEU A 1 291 ? 44.003 9.386 -76.163 1.00 95.12 291 LEU A C 1
ATOM 2204 O O . LEU A 1 291 ? 44.663 9.581 -77.183 1.00 95.12 291 LEU A O 1
ATOM 2208 N N . GLN A 1 292 ? 42.746 8.944 -76.216 1.00 93.94 292 GLN A N 1
ATOM 2209 C CA . GLN A 1 292 ? 42.047 8.643 -77.469 1.00 93.94 292 GLN A CA 1
ATOM 2210 C C . GLN A 1 292 ? 41.887 9.883 -78.351 1.00 93.94 292 GLN A C 1
ATOM 2212 O O . GLN A 1 292 ? 42.114 9.815 -79.559 1.00 93.94 292 GLN A O 1
ATOM 2217 N N . THR A 1 293 ? 41.531 11.027 -77.767 1.00 94.38 293 THR A N 1
ATOM 2218 C CA . THR A 1 293 ? 41.425 12.293 -78.508 1.00 94.38 293 THR A CA 1
ATOM 2219 C C . THR A 1 293 ? 42.781 12.743 -79.052 1.00 94.38 293 THR A C 1
ATOM 2221 O O . THR A 1 293 ? 42.861 13.128 -80.219 1.00 94.38 293 THR A O 1
ATOM 2224 N N . ARG A 1 294 ? 43.869 12.607 -78.277 1.00 92.88 294 ARG A N 1
ATOM 2225 C CA . ARG A 1 294 ? 45.242 12.858 -78.758 1.00 92.88 294 ARG A CA 1
ATOM 2226 C C . ARG A 1 294 ? 45.657 11.909 -79.885 1.00 92.88 294 ARG A C 1
ATOM 2228 O O . ARG A 1 294 ? 46.282 12.358 -80.842 1.00 92.88 294 ARG A O 1
ATOM 2235 N N . MET A 1 295 ? 45.318 10.622 -79.793 1.00 88.94 295 MET A N 1
ATOM 2236 C CA . MET A 1 295 ? 45.597 9.641 -80.851 1.00 88.94 295 MET A CA 1
ATOM 2237 C C . MET A 1 295 ? 44.853 9.985 -82.144 1.00 88.94 295 MET A C 1
ATOM 2239 O O . MET A 1 295 ? 45.489 10.105 -83.186 1.00 88.94 295 MET A O 1
ATOM 2243 N N . ARG A 1 296 ? 43.546 10.271 -82.068 1.00 90.94 296 ARG A N 1
ATOM 2244 C CA . ARG A 1 296 ? 42.748 10.713 -83.226 1.00 90.94 296 ARG A CA 1
ATOM 2245 C C . ARG A 1 296 ? 43.292 11.997 -83.849 1.00 90.94 296 ARG A C 1
ATOM 2247 O O . ARG A 1 296 ? 43.334 12.120 -85.068 1.00 90.94 296 ARG A O 1
ATOM 2254 N N . ALA A 1 297 ? 43.745 12.949 -83.029 1.00 88.56 297 ALA A N 1
ATOM 2255 C CA . ALA A 1 297 ? 44.383 14.163 -83.527 1.00 88.56 297 ALA A CA 1
ATOM 2256 C C . ALA A 1 297 ? 45.666 13.841 -84.317 1.00 88.56 297 ALA A C 1
ATOM 2258 O O . ALA A 1 297 ? 45.831 14.353 -85.422 1.00 88.56 297 ALA A O 1
ATOM 2259 N N . ARG A 1 298 ? 46.524 12.942 -83.812 1.00 85.62 298 ARG A N 1
ATOM 2260 C CA . ARG A 1 298 ? 47.742 12.487 -84.511 1.00 85.62 298 ARG A CA 1
ATOM 2261 C C . ARG A 1 298 ? 47.445 11.737 -85.812 1.00 85.62 298 ARG A C 1
ATOM 2263 O O . ARG A 1 298 ? 48.119 11.963 -86.813 1.00 85.62 298 ARG A O 1
ATOM 2270 N N . GLU A 1 299 ? 46.433 10.874 -85.820 1.00 81.94 299 GLU A N 1
ATOM 2271 C CA . GLU A 1 299 ? 45.974 10.181 -87.033 1.00 81.94 299 GLU A CA 1
ATOM 2272 C C . GLU A 1 299 ? 45.442 11.179 -88.072 1.00 81.94 299 GLU A C 1
ATOM 2274 O O . GLU A 1 299 ? 45.770 11.084 -89.254 1.00 81.94 299 GLU A O 1
ATOM 2279 N N . SER A 1 300 ? 44.694 12.197 -87.635 1.00 76.88 300 SER A N 1
ATOM 2280 C CA . SER A 1 300 ? 44.187 13.252 -88.521 1.00 76.88 300 SER A CA 1
ATOM 2281 C C . SER A 1 300 ? 45.287 14.155 -89.095 1.00 76.88 300 SER A C 1
ATOM 2283 O O . SER A 1 300 ? 45.146 14.665 -90.204 1.00 76.88 300 SER A O 1
ATOM 2285 N N . THR A 1 301 ? 46.397 14.362 -88.377 1.00 75.81 301 THR A N 1
ATOM 2286 C CA . THR A 1 301 ? 47.564 15.074 -88.922 1.00 75.81 301 THR A CA 1
ATOM 2287 C C . THR A 1 301 ? 48.361 14.190 -89.877 1.00 75.81 301 THR A C 1
ATOM 2289 O O . THR A 1 301 ? 48.742 14.655 -90.939 1.00 75.81 301 THR A O 1
ATOM 2292 N N . CYS A 1 302 ? 48.535 12.901 -89.565 1.00 69.69 302 CYS A N 1
ATOM 2293 C CA . CYS A 1 302 ? 49.264 11.968 -90.429 1.00 69.69 302 CYS A CA 1
ATOM 2294 C C . CYS A 1 302 ? 48.538 11.701 -91.761 1.00 69.69 302 CYS A C 1
ATOM 2296 O O . CYS A 1 302 ? 49.180 11.670 -92.807 1.00 69.69 302 CYS A O 1
ATOM 2298 N N . THR A 1 303 ? 47.206 11.582 -91.740 1.00 66.12 303 THR A N 1
ATOM 2299 C CA . THR A 1 303 ? 46.381 11.474 -92.961 1.00 66.12 303 THR A CA 1
ATOM 2300 C C . THR A 1 303 ? 46.433 12.751 -93.797 1.00 66.12 303 THR A C 1
ATOM 2302 O O . THR A 1 303 ? 46.639 12.670 -95.000 1.00 66.12 303 THR A O 1
ATOM 2305 N N . ARG A 1 304 ? 46.375 13.937 -93.172 1.00 60.91 304 ARG A N 1
ATOM 2306 C CA . ARG A 1 304 ? 46.603 15.217 -93.872 1.00 60.91 304 ARG A CA 1
ATOM 2307 C C . ARG A 1 304 ? 47.993 15.316 -94.499 1.00 60.91 304 ARG A C 1
ATOM 2309 O O . ARG A 1 304 ? 48.117 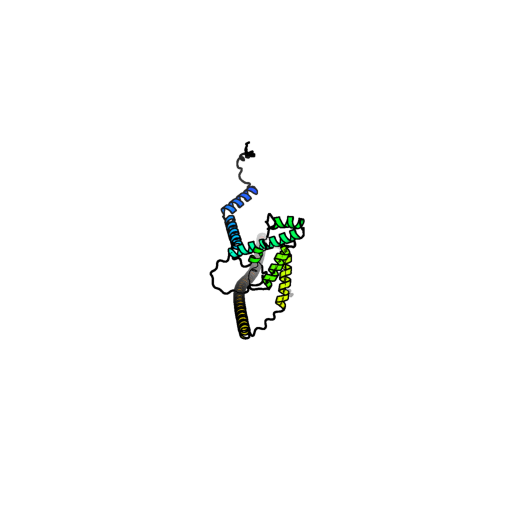15.865 -95.589 1.00 60.91 304 ARG A O 1
ATOM 2316 N N . ASP A 1 305 ? 49.024 14.805 -93.834 1.00 57.84 305 ASP A N 1
ATOM 2317 C CA . ASP A 1 305 ? 50.390 14.802 -94.364 1.00 57.84 305 ASP A CA 1
ATOM 2318 C C . ASP A 1 305 ? 50.548 13.807 -95.534 1.00 57.84 305 ASP A C 1
ATOM 2320 O O . ASP A 1 305 ? 51.259 14.108 -96.493 1.00 57.84 305 ASP A O 1
ATOM 2324 N N . GLN A 1 306 ? 49.843 12.667 -95.514 1.00 57.97 306 GLN A N 1
ATOM 2325 C CA . GLN A 1 306 ? 49.759 11.726 -96.644 1.00 57.97 306 GLN A CA 1
ATOM 2326 C C . GLN A 1 306 ? 48.967 12.305 -97.827 1.00 57.97 306 GLN A C 1
ATOM 2328 O O . GLN A 1 306 ? 49.452 12.267 -98.956 1.00 57.97 306 GLN A O 1
ATOM 2333 N N . ASP A 1 307 ? 47.822 12.944 -97.575 1.00 55.31 307 ASP A N 1
ATOM 2334 C CA . ASP A 1 307 ? 47.035 13.633 -98.606 1.00 55.31 307 ASP A CA 1
ATOM 2335 C C . ASP A 1 307 ? 47.815 14.814 -99.229 1.00 55.31 307 ASP A C 1
ATOM 2337 O O . ASP A 1 307 ? 47.707 15.081 -100.428 1.00 55.31 307 ASP A O 1
ATOM 2341 N N . CYS A 1 308 ? 48.645 15.513 -98.443 1.00 54.78 308 CYS A N 1
ATOM 2342 C CA . CYS A 1 308 ? 49.562 16.550 -98.934 1.00 54.78 308 CYS A CA 1
ATOM 2343 C C . CYS A 1 308 ? 50.721 15.981 -99.772 1.00 54.78 308 CYS A C 1
ATOM 2345 O O . CYS A 1 308 ? 51.169 16.646 -100.713 1.00 54.78 308 CYS A O 1
ATOM 2347 N N . ALA A 1 309 ? 51.211 14.779 -99.452 1.00 53.88 309 ALA A N 1
ATOM 2348 C CA . ALA A 1 309 ? 52.254 14.100 -100.222 1.00 53.88 309 ALA A CA 1
ATOM 2349 C C . ALA A 1 309 ? 51.732 13.622 -101.590 1.00 53.88 309 ALA A C 1
ATOM 2351 O O . ALA A 1 309 ? 52.411 13.822 -102.599 1.00 53.88 309 ALA A O 1
ATOM 2352 N N . ASP A 1 310 ? 50.502 13.104 -101.647 1.00 52.81 310 ASP A N 1
ATOM 2353 C CA . ASP A 1 310 ? 49.871 12.652 -102.895 1.00 52.81 310 ASP A CA 1
ATOM 2354 C C . ASP A 1 310 ? 49.402 13.816 -103.798 1.00 52.81 310 ASP A C 1
ATOM 2356 O O . ASP A 1 310 ? 49.251 13.645 -105.009 1.00 52.81 310 ASP A O 1
ATOM 2360 N N . GLN A 1 311 ? 49.243 15.035 -103.260 1.00 52.59 311 GLN A N 1
ATOM 2361 C CA . GLN A 1 311 ? 48.844 16.235 -104.022 1.00 52.59 311 GLN A CA 1
ATOM 2362 C C . GLN A 1 311 ? 50.004 17.138 -104.496 1.00 52.59 311 GLN A C 1
ATOM 2364 O O . GLN A 1 311 ? 49.761 18.191 -105.094 1.00 52.59 311 GLN A O 1
ATOM 2369 N N . GLY A 1 312 ? 51.269 16.748 -104.295 1.00 47.34 312 GLY A N 1
ATOM 2370 C CA . GLY A 1 312 ? 52.404 17.340 -105.017 1.00 47.34 312 GLY A CA 1
ATOM 2371 C C . GLY A 1 312 ? 52.606 18.857 -104.853 1.00 47.34 312 GLY A C 1
ATOM 2372 O O . GLY A 1 312 ? 52.920 19.545 -105.828 1.00 47.34 312 GLY A O 1
ATOM 2373 N N . ARG A 1 313 ? 52.472 19.410 -103.639 1.00 42.72 313 ARG A N 1
ATOM 2374 C CA . ARG A 1 313 ? 52.920 20.788 -103.334 1.00 42.72 313 ARG A CA 1
ATOM 2375 C C . ARG A 1 313 ? 53.752 20.860 -102.056 1.00 42.72 313 ARG A C 1
ATOM 2377 O O . ARG A 1 313 ? 53.276 21.255 -101.000 1.00 42.72 313 ARG A O 1
ATOM 2384 N N . CYS A 1 314 ? 55.048 20.592 -102.193 1.00 44.19 314 CYS A N 1
ATOM 2385 C CA . CYS A 1 314 ? 56.053 21.048 -101.236 1.00 44.19 314 CYS A CA 1
ATOM 2386 C C . CYS A 1 314 ? 56.245 22.569 -101.346 1.00 44.19 314 CYS A C 1
ATOM 2388 O O . CYS A 1 314 ? 56.755 23.056 -102.357 1.00 44.19 314 CYS A O 1
ATOM 2390 N N . ARG A 1 315 ? 55.951 23.317 -100.275 1.00 42.72 315 ARG A N 1
ATOM 2391 C CA . ARG A 1 315 ? 56.683 24.553 -99.959 1.00 42.72 315 ARG A CA 1
ATOM 2392 C C . ARG A 1 315 ? 56.928 24.685 -98.454 1.00 42.72 315 ARG A C 1
ATOM 2394 O O . ARG A 1 315 ? 56.004 24.900 -97.686 1.00 42.72 315 ARG A O 1
ATOM 2401 N N . ALA A 1 316 ? 58.223 24.660 -98.139 1.00 42.75 316 ALA A N 1
ATOM 2402 C CA . ALA A 1 316 ? 58.908 25.310 -97.024 1.00 42.75 316 ALA A CA 1
ATOM 2403 C C . ALA A 1 316 ? 58.706 24.753 -95.602 1.00 42.75 316 ALA A C 1
ATOM 2405 O O . ALA A 1 316 ? 57.812 25.140 -94.858 1.00 42.75 316 ALA A O 1
ATOM 2406 N N . CYS A 1 317 ? 59.694 23.951 -95.198 1.00 42.12 317 CYS A N 1
ATOM 2407 C CA . CYS A 1 317 ? 60.155 23.816 -93.824 1.00 42.12 317 CYS A CA 1
ATOM 2408 C C . CYS A 1 317 ? 60.478 25.187 -93.203 1.00 42.12 317 CYS A C 1
ATOM 2410 O O . CYS A 1 317 ? 61.221 25.969 -93.796 1.00 42.12 317 CYS A O 1
ATOM 2412 N N . ALA A 1 318 ? 60.041 25.412 -91.965 1.00 38.53 318 ALA A N 1
ATOM 2413 C CA . ALA A 1 318 ? 60.737 26.277 -91.017 1.00 38.53 318 ALA A CA 1
ATOM 2414 C C . ALA A 1 318 ? 60.493 25.755 -89.594 1.00 38.53 318 ALA A C 1
ATOM 2416 O O . ALA A 1 318 ? 59.421 25.928 -89.022 1.00 38.53 318 ALA A O 1
ATOM 2417 N N . ALA A 1 319 ? 61.504 25.080 -89.047 1.00 45.97 319 ALA A N 1
ATOM 2418 C CA . ALA A 1 319 ? 61.630 24.847 -87.614 1.00 45.97 319 ALA A CA 1
ATOM 2419 C C . ALA A 1 319 ? 61.829 26.188 -86.877 1.00 45.97 319 ALA A C 1
ATOM 2421 O O . ALA A 1 319 ? 62.346 27.144 -87.463 1.00 45.97 319 ALA A O 1
ATOM 2422 N N . PRO A 1 320 ? 61.527 26.235 -85.572 1.00 45.53 320 PRO A N 1
ATOM 2423 C CA . PRO A 1 320 ? 62.652 26.340 -84.647 1.00 45.53 320 PRO A CA 1
ATOM 2424 C C . PRO A 1 320 ? 62.548 25.418 -83.422 1.00 45.53 320 PRO A C 1
ATOM 2426 O O . PRO A 1 320 ? 61.477 25.012 -82.979 1.00 45.53 320 PRO A O 1
ATOM 2429 N N . SER A 1 321 ? 63.737 25.097 -82.915 1.00 40.91 321 SER A N 1
ATOM 2430 C CA . SER A 1 321 ? 64.059 24.275 -81.742 1.00 40.91 321 SER A CA 1
ATOM 2431 C C . SER A 1 321 ? 63.930 25.086 -80.423 1.00 40.91 321 SER A C 1
ATOM 2433 O O . SER A 1 321 ? 63.507 26.241 -80.478 1.00 40.91 321 SER A O 1
ATOM 2435 N N . PRO A 1 322 ? 64.219 24.534 -79.223 1.00 55.94 322 PRO A N 1
ATOM 2436 C CA . PRO A 1 322 ? 63.349 24.638 -78.055 1.00 55.94 322 PRO A CA 1
ATOM 2437 C C . PRO A 1 322 ? 63.848 25.673 -77.032 1.00 55.94 322 PRO A C 1
ATOM 2439 O O . PRO A 1 322 ? 65.036 25.979 -76.964 1.00 55.94 322 PRO A O 1
ATOM 2442 N N . ALA A 1 323 ? 62.954 26.164 -76.170 1.00 43.47 323 ALA A N 1
ATOM 2443 C CA . ALA A 1 323 ? 63.332 26.957 -75.003 1.00 43.47 323 ALA A CA 1
ATOM 2444 C C . ALA A 1 323 ? 62.862 26.282 -73.710 1.00 43.47 323 ALA A C 1
ATOM 2446 O O . ALA A 1 323 ? 61.674 26.090 -73.460 1.00 43.47 323 ALA A O 1
ATOM 2447 N N . THR A 1 324 ? 63.859 25.924 -72.914 1.00 48.72 324 THR A N 1
ATOM 2448 C CA . THR A 1 324 ? 63.824 25.449 -71.535 1.00 48.72 324 THR A CA 1
ATOM 2449 C C . THR A 1 324 ? 63.490 26.596 -70.570 1.00 48.72 324 THR A C 1
ATOM 2451 O O . THR A 1 324 ? 64.161 27.623 -70.603 1.00 48.72 324 THR A O 1
ATOM 2454 N N . SER A 1 325 ? 62.546 26.397 -69.647 1.00 49.34 325 SER A N 1
ATOM 2455 C CA . SER A 1 325 ? 62.489 27.048 -68.319 1.00 49.34 325 SER A CA 1
ATOM 2456 C C . SER A 1 325 ? 61.562 26.200 -67.427 1.00 49.34 325 SER A C 1
ATOM 2458 O O . SER A 1 325 ? 60.397 26.003 -67.739 1.00 49.34 325 SER A O 1
ATOM 2460 N N . GLN A 1 326 ? 62.057 25.386 -66.488 1.00 47.97 326 GLN A N 1
ATOM 2461 C CA . GLN A 1 326 ? 62.450 25.729 -65.110 1.00 47.97 326 GLN A CA 1
ATOM 2462 C C . GLN A 1 326 ? 61.625 26.848 -64.457 1.00 47.97 326 GLN A C 1
ATOM 2464 O O . GLN A 1 326 ? 61.754 28.009 -64.835 1.00 47.97 326 GLN A O 1
ATOM 2469 N N . GLY A 1 327 ? 60.879 26.507 -63.396 1.00 47.72 327 GLY A N 1
ATOM 2470 C CA . GLY A 1 327 ? 60.335 27.500 -62.467 1.00 47.72 327 GLY A CA 1
ATOM 2471 C C . GLY A 1 327 ? 59.273 26.998 -61.482 1.00 47.72 327 GLY A C 1
ATOM 2472 O O . GLY A 1 327 ? 58.110 27.286 -61.705 1.00 47.72 327 GLY A O 1
ATOM 2473 N N . ARG A 1 328 ? 59.738 26.346 -60.402 1.00 39.25 328 ARG A N 1
ATOM 2474 C CA . ARG A 1 328 ? 59.147 26.171 -59.049 1.00 39.25 328 ARG A CA 1
ATOM 2475 C C . ARG A 1 328 ? 57.764 25.541 -58.873 1.00 39.25 328 ARG A C 1
ATOM 2477 O O . ARG A 1 328 ? 56.750 26.178 -59.207 1.00 39.25 328 ARG A O 1
#

Sequence (328 aa):
MSSANSAAALHGKPPSPGPPPAATPGSMTQADLRSALQSQLRASGVADELKAQLRAKIIHHLNGPAGLSSATPSRCAVTAASGAAPLSAAADLATNNLVHTVANALVADYLAAHDLNYTLSVYLPETTQAQPPSMDVAELQELLHLSFDGCNASRSLVSEIQKAATQSSSILEGLVRGIRILDVHTATQQTQTDSTDTERTLREYSQLVERERDEKRKALLDQARKHDLMVEDRVARELEQKLEAFRATELKRLQVEARESVLSKLEDAREAAERKHEAATDKLRNEIHELQTRMRARESTCTRDQDCADQGRCRACAAPSPATSQGR

Foldseek 3Di:
DDDDDDDDDDDDDDDDDDDDDDDDDDDQDPVNVVVVVVVVCVVVCVVVVVVVVVVVVVCCVVVPDPPDDDDDPDDDPDDDDDDDDDPPDVVVVVLVVVVLVVVLLLVLLQCVLVVVVVCNVVSCVVSVHPDRDPDDLVVVCVNVVLPPPPDPLSVQLSVLLVVCVVVSHGSVVSNVVSVVVVVVVVVPPPDPDPPPPVVVVVVVVVVVVVVVVVVVVVVVVVVVVVVVVVVVVVVVVVVVVVVVVVCVVVVVVVVVVVVVVVVVVVVVVVVVVVVVVVVVVVVVVVVVVVVVVVVVVVVVVVVVVVVVVVVDDDDDDDDDDDDDDDDD

Organism: NCBI:txid765915

InterPro domains:
  IPR006594 LIS1 homology motif [PF16045] (103-127)
  IPR055289 Centriole and centriolar satellite OFD1 [PTHR39063] (24-298)